Protein AF-A0A7S2XR46-F1 (afdb_monomer_lite)

InterPro domains:
  IPR007694 DNA helicase, DnaB-like, C-terminal [PS51199] (128-229)
  IPR027032 Twinkle-like protein [PTHR12873] (2-227)
  IPR027417 P-loop containing nucleoside triphosphate hydrolase [G3DSA:3.40.50.300] (123-227)
  IPR027417 P-loop containing nucleoside triphosphate hydrolase [SSF52540] (140-208)
  IPR034154 Archaeal primase DnaG/twinkle-like, TOPRIM domain [cd01029] (3-80)

Organism: NCBI:txid420275

pLDDT: mean 90.09, std 6.55, range [60.91, 97.38]

Sequence (229 aa):
ATSIVICEGEYDAMAVYQATGKPAVSLPNGCRSLPVEVLPILEKFEEIYLWMDSDGPGQEGAEMFSKKIGLDRCLIVPTFGGCKDANEALLQNQDLNAMLEAAKVMPHESILQFDEIRSQVLHEIFHPDKYVGVPVPSLPSFTKLIKGFRRGEMTVLTGPTGSGKTTFLGQLSLDFADQGVNTLWGSFEIKNTRLMHKLLQQFSREPLPMGKPELQPKLELLADRFAAL

Structure (mmCIF, N/CA/C/O backbone):
data_AF-A0A7S2XR46-F1
#
_entry.id   AF-A0A7S2XR46-F1
#
loop_
_atom_site.group_PDB
_atom_site.id
_atom_site.type_symbol
_atom_site.label_atom_id
_atom_site.label_alt_id
_atom_site.label_comp_id
_atom_site.label_asym_id
_atom_site.label_entity_id
_atom_site.label_seq_id
_atom_site.pdbx_PDB_ins_code
_atom_site.Cartn_x
_atom_site.Cartn_y
_atom_site.Cartn_z
_atom_site.occupancy
_atom_site.B_iso_or_equiv
_atom_site.auth_seq_id
_atom_site.auth_comp_id
_atom_site.auth_asym_id
_atom_site.auth_atom_id
_atom_site.pdbx_PDB_model_num
ATOM 1 N N . ALA A 1 1 ? -16.602 4.283 40.062 1.00 69.31 1 ALA A N 1
ATOM 2 C CA . ALA A 1 1 ? -16.450 3.296 38.977 1.00 69.31 1 ALA A CA 1
ATOM 3 C C . ALA A 1 1 ? -15.059 3.457 38.385 1.00 69.31 1 ALA A C 1
ATOM 5 O O . ALA A 1 1 ? -14.598 4.590 38.335 1.00 69.31 1 ALA A O 1
ATOM 6 N N . THR A 1 2 ? -14.399 2.363 38.006 1.00 89.50 2 THR A N 1
ATOM 7 C CA . THR A 1 2 ? -13.065 2.367 37.370 1.00 89.50 2 THR A CA 1
ATOM 8 C C . THR A 1 2 ? -13.139 2.540 35.853 1.00 89.50 2 THR A C 1
ATOM 10 O O . THR A 1 2 ? -12.167 2.976 35.242 1.00 89.50 2 THR A O 1
ATOM 13 N N . SER A 1 3 ? -14.309 2.271 35.265 1.00 94.12 3 SER A N 1
ATOM 14 C CA . SER A 1 3 ? -14.578 2.386 33.834 1.00 94.12 3 SER A CA 1
ATOM 15 C C . SER A 1 3 ? -15.733 3.340 33.517 1.00 94.12 3 SER A C 1
ATOM 17 O O . SER A 1 3 ? -16.628 3.534 34.349 1.00 94.12 3 SER A O 1
ATOM 19 N N . ILE A 1 4 ? -15.758 3.864 32.292 1.00 96.25 4 ILE A N 1
ATOM 20 C CA . ILE A 1 4 ? -16.837 4.709 31.755 1.00 96.25 4 ILE A CA 1
ATOM 21 C C . ILE A 1 4 ? -17.144 4.346 30.297 1.00 96.25 4 ILE A C 1
ATOM 23 O O . ILE A 1 4 ? -16.246 3.939 29.562 1.00 96.25 4 ILE A O 1
ATOM 27 N N . VAL A 1 5 ? -18.405 4.495 29.884 1.00 96.94 5 VAL A N 1
ATOM 28 C CA . VAL A 1 5 ? -18.830 4.372 28.482 1.00 96.94 5 VAL A CA 1
ATOM 29 C C . VAL A 1 5 ? -19.032 5.764 27.886 1.00 96.94 5 VAL A C 1
ATOM 31 O O . VAL A 1 5 ? -19.726 6.596 28.465 1.00 96.94 5 VAL A O 1
ATOM 34 N N . ILE A 1 6 ? -18.426 6.027 26.736 1.00 95.44 6 ILE A N 1
ATOM 35 C CA . ILE A 1 6 ? -18.594 7.258 25.967 1.00 95.44 6 ILE A CA 1
ATOM 36 C C . ILE A 1 6 ? -19.389 6.910 24.716 1.00 95.44 6 ILE A C 1
ATOM 38 O O . ILE A 1 6 ? -18.952 6.077 23.923 1.00 95.44 6 ILE A O 1
ATOM 42 N N . CYS A 1 7 ? -20.542 7.549 24.558 1.00 95.38 7 CYS A N 1
ATOM 43 C CA . CYS A 1 7 ? -21.431 7.369 23.418 1.00 95.38 7 CYS A CA 1
ATOM 44 C C . CYS A 1 7 ? -21.436 8.610 22.521 1.00 95.38 7 CYS A C 1
ATOM 46 O O . CYS A 1 7 ? -21.053 9.703 22.953 1.00 95.38 7 CYS A O 1
ATOM 48 N N . GLU A 1 8 ? -21.901 8.458 21.283 1.00 92.44 8 GLU A N 1
ATOM 49 C CA . GLU A 1 8 ? -22.037 9.586 20.362 1.00 92.44 8 GLU A CA 1
ATOM 50 C C . GLU A 1 8 ? -23.162 10.544 20.783 1.00 92.44 8 GLU A C 1
ATOM 52 O O . GLU A 1 8 ? -22.910 11.746 20.899 1.00 92.44 8 GLU A O 1
ATOM 57 N N . GLY A 1 9 ? -24.363 10.022 21.064 1.00 92.69 9 GLY A N 1
ATOM 58 C CA . GLY A 1 9 ? -25.544 10.802 21.440 1.00 92.69 9 GLY A CA 1
ATOM 59 C C . GLY A 1 9 ? -25.998 10.630 22.894 1.00 92.69 9 GLY A C 1
ATOM 60 O O . GLY A 1 9 ? -25.629 9.693 23.606 1.00 92.69 9 GLY A O 1
ATOM 61 N N . GLU A 1 10 ? -26.839 11.556 23.364 1.00 95.25 10 GLU A N 1
ATOM 62 C CA . GLU A 1 10 ? -27.410 11.538 24.718 1.00 95.25 10 GLU A CA 1
ATOM 63 C C . GLU A 1 10 ? -28.330 10.332 24.944 1.00 95.25 10 GLU A C 1
ATOM 65 O O . GLU A 1 10 ? -28.319 9.740 26.025 1.00 95.25 10 GLU A O 1
ATOM 70 N N . TYR A 1 11 ? -29.110 9.948 23.927 1.00 95.62 11 TYR A N 1
ATOM 71 C CA . TYR A 1 11 ? -30.005 8.792 24.009 1.00 95.62 11 TYR A CA 1
ATOM 72 C C . TYR A 1 11 ? -29.237 7.483 24.175 1.00 95.62 11 TYR A C 1
ATOM 74 O O . TYR A 1 11 ? -29.670 6.625 24.942 1.00 95.62 11 TYR A O 1
ATOM 82 N N . ASP A 1 12 ? -28.078 7.355 23.536 1.00 96.12 12 ASP A N 1
ATOM 83 C CA . ASP A 1 12 ? -27.207 6.191 23.680 1.00 96.12 12 ASP A CA 1
ATOM 84 C C . ASP A 1 12 ? -26.660 6.086 25.098 1.00 96.12 12 ASP A C 1
ATOM 86 O O . ASP A 1 12 ? -26.746 5.031 25.724 1.00 96.12 12 ASP A O 1
ATOM 90 N N . ALA A 1 13 ? -26.184 7.201 25.658 1.00 96.94 13 ALA A N 1
ATOM 91 C CA . ALA A 1 13 ? -25.703 7.233 27.035 1.00 96.94 13 ALA A CA 1
ATOM 92 C C . ALA A 1 13 ? -26.811 6.837 28.030 1.00 96.94 13 ALA A C 1
ATOM 94 O O . ALA A 1 13 ? -26.574 6.063 28.962 1.00 96.94 13 ALA A O 1
ATOM 95 N N . MET A 1 14 ? -28.040 7.315 27.810 1.00 97.38 14 MET A N 1
ATOM 96 C CA . MET A 1 14 ? -29.200 6.911 28.608 1.00 97.38 14 MET A CA 1
ATOM 97 C C . MET A 1 14 ? -29.526 5.422 28.439 1.00 97.38 14 MET A C 1
ATOM 99 O O . MET A 1 14 ? -29.770 4.743 29.437 1.00 97.38 14 MET A O 1
ATOM 103 N N . ALA A 1 15 ? -29.499 4.908 27.207 1.00 97.06 15 ALA A N 1
ATOM 104 C CA . ALA A 1 15 ? -29.777 3.510 26.896 1.00 97.06 15 ALA A CA 1
ATOM 105 C C . ALA A 1 15 ? -28.761 2.565 27.554 1.00 97.06 15 ALA A C 1
ATOM 107 O O . ALA A 1 15 ? -29.150 1.597 28.212 1.00 97.06 15 ALA A O 1
ATOM 108 N N . VAL A 1 16 ? -27.468 2.890 27.464 1.00 97.31 16 VAL A N 1
ATOM 109 C CA . VAL A 1 16 ? -26.392 2.138 28.123 1.00 97.31 16 VAL A CA 1
ATOM 110 C C . VAL A 1 16 ? -26.601 2.114 29.630 1.00 97.31 16 VAL A C 1
ATOM 112 O O . VAL A 1 16 ? -26.563 1.038 30.233 1.00 97.31 16 VAL A O 1
ATOM 115 N N . TYR A 1 17 ? -26.851 3.269 30.254 1.00 97.12 17 TYR A N 1
ATOM 116 C CA . TYR A 1 17 ? -27.063 3.328 31.699 1.00 97.12 17 TYR A CA 1
ATOM 117 C C . TYR A 1 17 ? -28.296 2.519 32.122 1.00 97.12 17 TYR A C 1
ATOM 119 O O . TYR A 1 17 ? -28.224 1.745 33.075 1.00 97.12 17 TYR A O 1
ATOM 127 N N . GLN A 1 18 ? -29.404 2.644 31.386 1.00 96.38 18 GLN A N 1
ATOM 128 C CA . GLN A 1 18 ? -30.643 1.918 31.659 1.00 96.38 18 GLN A CA 1
ATOM 129 C C . GLN A 1 18 ? -30.458 0.397 31.575 1.00 96.38 18 GLN A C 1
ATOM 131 O O . GLN A 1 18 ? -30.985 -0.325 32.419 1.00 96.38 18 GLN A O 1
ATOM 136 N N . ALA A 1 19 ? -29.736 -0.092 30.566 1.00 95.56 19 ALA A N 1
ATOM 137 C CA . ALA A 1 19 ? -29.592 -1.524 30.316 1.00 95.56 19 ALA A CA 1
ATOM 138 C C . ALA A 1 19 ? -28.497 -2.192 31.162 1.00 95.56 19 ALA A C 1
ATOM 140 O O . ALA A 1 19 ? -28.612 -3.365 31.515 1.00 95.56 19 ALA A O 1
ATOM 141 N N . THR A 1 20 ? -27.422 -1.466 31.476 1.00 95.06 20 THR A N 1
ATOM 142 C CA . THR A 1 20 ? -26.188 -2.056 32.033 1.00 95.06 20 THR A CA 1
ATOM 143 C C . THR A 1 20 ? -25.843 -1.534 33.426 1.00 95.06 20 THR A C 1
ATOM 145 O O . THR A 1 20 ? -25.038 -2.133 34.136 1.00 95.06 20 THR A O 1
ATOM 148 N N . GLY A 1 21 ? -26.405 -0.390 33.828 1.00 94.62 21 GLY A N 1
ATOM 149 C CA . GLY A 1 21 ? -26.040 0.311 35.060 1.00 94.62 21 GLY A CA 1
ATOM 150 C C . GLY A 1 21 ? -24.622 0.898 35.065 1.00 94.62 21 GLY A C 1
ATOM 151 O O . GLY A 1 21 ? -24.212 1.483 36.073 1.00 94.62 21 GLY A O 1
ATOM 152 N N . LYS A 1 22 ? -23.849 0.766 33.975 1.00 94.62 22 LYS A N 1
ATOM 153 C CA . LYS A 1 22 ? -22.509 1.356 33.876 1.00 94.62 22 LYS A CA 1
ATOM 154 C C . LYS A 1 22 ? -22.601 2.870 33.668 1.00 94.62 22 LYS A C 1
ATOM 156 O O . LYS A 1 22 ? -23.465 3.322 32.919 1.00 94.62 22 LYS A O 1
ATOM 161 N N . PRO A 1 23 ? -21.700 3.667 34.276 1.00 95.81 23 PRO A N 1
ATOM 162 C CA . PRO A 1 23 ? -21.631 5.096 33.999 1.00 95.81 23 PRO A CA 1
ATOM 163 C C . PRO A 1 23 ? -21.397 5.342 32.510 1.00 95.81 23 PRO A C 1
ATOM 165 O O . PRO A 1 23 ? -20.421 4.841 31.948 1.00 95.81 23 PRO A O 1
ATOM 168 N N . ALA A 1 24 ? -22.285 6.122 31.903 1.00 96.38 24 ALA A N 1
ATOM 169 C CA . ALA A 1 24 ? -22.243 6.458 30.493 1.00 96.38 24 ALA A CA 1
ATOM 170 C C . ALA A 1 24 ? -22.403 7.969 30.306 1.00 96.38 24 ALA A C 1
ATOM 172 O O . ALA A 1 24 ? -23.152 8.618 31.040 1.00 96.38 24 ALA A O 1
ATOM 173 N N . VAL A 1 25 ? -21.679 8.525 29.341 1.00 95.06 25 VAL A N 1
ATOM 174 C CA . VAL A 1 25 ? -21.734 9.940 28.957 1.00 95.06 25 VAL A CA 1
ATOM 175 C C . VAL A 1 25 ? -21.783 10.052 27.441 1.00 95.06 25 VAL A C 1
ATOM 177 O O . VAL A 1 25 ? -21.259 9.187 26.744 1.00 95.06 25 VAL A O 1
ATOM 180 N N . SER A 1 26 ? -22.393 11.116 26.931 1.00 93.81 26 SER A N 1
ATOM 181 C CA . SER A 1 26 ? -22.364 11.444 25.507 1.00 93.81 26 SER A CA 1
ATOM 182 C C . SER A 1 26 ? -21.276 12.466 25.196 1.00 93.81 26 SER A C 1
ATOM 184 O O . SER A 1 26 ? -20.838 13.234 26.063 1.00 93.81 26 SER A O 1
ATOM 186 N N . LEU A 1 27 ? -20.834 12.488 23.943 1.00 89.56 27 LEU A N 1
ATOM 187 C CA . LEU A 1 27 ? -19.933 13.519 23.455 1.00 89.56 27 LEU A CA 1
ATOM 188 C C . LEU A 1 27 ? -20.697 14.820 23.181 1.00 89.56 27 LEU A C 1
ATOM 190 O O . LEU A 1 27 ? -21.737 14.796 22.531 1.00 89.56 27 LEU A O 1
ATOM 194 N N . PRO A 1 28 ? -20.159 15.984 23.582 1.00 81.56 28 PRO A N 1
ATOM 195 C CA . PRO A 1 28 ? -20.866 17.258 23.432 1.00 81.56 28 PRO A CA 1
ATOM 196 C C . PRO A 1 28 ? -21.060 17.685 21.969 1.00 81.56 28 PRO A C 1
ATOM 198 O O . PRO A 1 28 ? -21.944 18.480 21.678 1.00 81.56 28 PRO A O 1
ATOM 201 N N . ASN A 1 29 ? -20.228 17.173 21.056 1.00 82.06 29 ASN A N 1
ATOM 202 C CA . ASN A 1 29 ? -20.228 17.520 19.633 1.00 82.06 29 ASN A CA 1
ATOM 203 C C . ASN A 1 29 ? -20.282 16.263 18.734 1.00 82.06 29 ASN A C 1
ATOM 205 O O . ASN A 1 29 ? -19.771 16.291 17.608 1.00 82.06 29 ASN A O 1
ATOM 209 N N . GLY A 1 30 ? -20.829 15.151 19.242 1.00 81.69 30 GLY A N 1
ATOM 210 C CA . GLY A 1 30 ? -20.872 13.861 18.540 1.00 81.69 30 GLY A CA 1
ATOM 211 C C . GLY A 1 30 ? -19.488 13.329 18.131 1.00 81.69 30 GLY A C 1
ATOM 212 O O . GLY A 1 30 ? -18.474 13.631 18.766 1.00 81.69 30 GLY A O 1
ATOM 213 N N . CYS A 1 31 ? -19.423 12.571 17.030 1.00 79.00 31 CYS A N 1
ATOM 214 C CA . CYS A 1 31 ? -18.207 11.892 16.550 1.00 79.00 31 CYS A CA 1
ATOM 215 C C . CYS A 1 31 ? -17.081 12.792 16.010 1.00 79.00 31 CYS A C 1
ATOM 217 O O . CYS A 1 31 ? -15.973 12.316 15.766 1.00 79.00 31 CYS A O 1
ATOM 219 N N . ARG A 1 32 ? -17.306 14.101 15.827 1.00 79.31 32 ARG A N 1
ATOM 220 C CA . ARG A 1 32 ? -16.349 14.974 15.113 1.00 79.31 32 ARG A CA 1
ATOM 221 C C . ARG A 1 32 ? -15.294 15.628 15.990 1.00 79.31 32 ARG A C 1
ATOM 223 O O . ARG A 1 32 ? -14.242 16.023 15.486 1.00 79.31 32 ARG A O 1
ATOM 230 N N . SER A 1 33 ? -15.556 15.807 17.281 1.00 83.56 33 SER A N 1
ATOM 231 C CA . SER A 1 33 ? -14.589 16.462 18.161 1.00 83.56 33 SER A CA 1
ATOM 232 C C . SER A 1 33 ? -14.749 16.040 19.611 1.00 83.56 33 SER A C 1
ATOM 234 O O . SER A 1 33 ? -15.815 16.218 20.195 1.00 83.56 33 SER A O 1
ATOM 236 N N . LEU A 1 34 ? -13.641 15.606 20.204 1.00 85.94 34 LEU A N 1
ATOM 237 C CA . LEU A 1 34 ? -13.472 15.469 21.644 1.00 85.94 34 LEU A CA 1
ATOM 238 C C . LEU A 1 34 ? -12.797 16.746 22.177 1.00 85.94 34 LEU A C 1
ATOM 240 O O . LEU A 1 34 ? -11.636 16.981 21.810 1.00 85.94 34 LEU A O 1
ATOM 244 N N . PRO A 1 35 ? -13.493 17.582 22.974 1.00 85.25 35 PRO A N 1
ATOM 245 C CA . PRO A 1 35 ? -12.91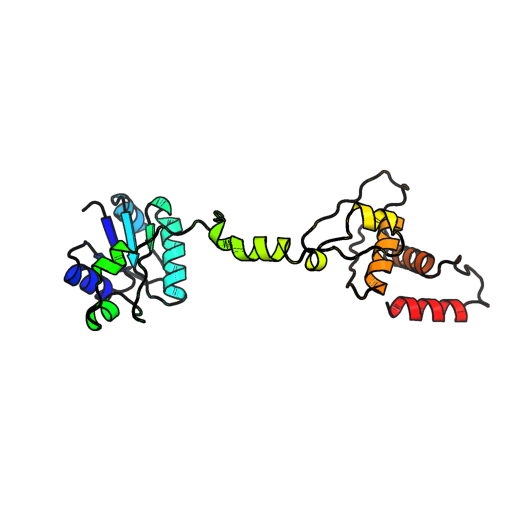1 18.788 23.562 1.00 85.25 35 PRO A CA 1
ATOM 246 C C . PRO A 1 35 ? -11.706 18.459 24.447 1.00 85.25 35 PRO A C 1
ATOM 248 O O . PRO A 1 35 ? -11.691 17.455 25.157 1.00 85.25 35 PRO A O 1
ATOM 251 N N . VAL A 1 36 ? -10.675 19.297 24.423 1.00 85.56 36 VAL A N 1
ATOM 252 C CA . VAL A 1 36 ? -9.445 19.038 25.194 1.00 85.56 36 VAL A CA 1
ATOM 253 C C . VAL A 1 36 ? -9.716 19.154 26.697 1.00 85.56 36 VAL A C 1
ATOM 255 O O . VAL A 1 36 ? -9.113 18.455 27.505 1.00 85.56 36 VAL A O 1
ATOM 258 N N . GLU A 1 37 ? -10.687 19.982 27.066 1.00 87.56 37 GLU A N 1
ATOM 259 C CA . GLU A 1 37 ? -11.106 20.265 28.433 1.00 87.56 37 GLU A CA 1
ATOM 260 C C . GLU A 1 37 ? -11.697 19.038 29.139 1.00 87.56 37 GLU A C 1
ATOM 262 O O . GLU A 1 37 ? -11.679 18.980 30.369 1.00 87.56 37 GLU A O 1
ATOM 267 N N . VAL A 1 38 ? -12.202 18.049 28.388 1.00 88.06 38 VAL A N 1
ATOM 268 C CA . VAL A 1 38 ? -12.747 16.817 28.978 1.00 88.06 38 VAL A CA 1
ATOM 269 C C . VAL A 1 38 ? -11.677 15.752 29.225 1.00 88.06 38 VAL A C 1
ATOM 271 O O . VAL A 1 38 ? -11.903 14.855 30.035 1.00 88.06 38 VAL A O 1
ATOM 274 N N . LEU A 1 39 ? -10.494 15.854 28.605 1.00 88.50 39 LEU A N 1
ATOM 275 C CA . LEU A 1 39 ? -9.429 14.851 28.749 1.00 88.50 39 LEU A CA 1
ATOM 276 C C . LEU A 1 39 ? -8.991 14.636 30.212 1.00 88.50 39 LEU A C 1
ATOM 278 O O . LEU A 1 39 ? -8.969 13.479 30.632 1.00 88.50 39 LEU A O 1
ATOM 282 N N . PRO A 1 40 ? -8.769 15.679 31.044 1.00 90.56 40 PRO A N 1
ATOM 283 C CA . PRO A 1 40 ? -8.407 15.487 32.455 1.00 90.56 40 PRO A CA 1
ATOM 284 C C . PRO A 1 40 ? -9.494 14.789 33.286 1.00 90.56 40 PRO A C 1
ATOM 286 O O . PRO A 1 40 ? -9.230 14.237 34.355 1.00 90.56 40 PRO A O 1
ATOM 289 N N . ILE A 1 41 ? -10.750 14.837 32.830 1.00 90.00 41 ILE A N 1
ATOM 290 C CA . ILE A 1 41 ? -11.861 14.127 33.473 1.00 90.00 41 ILE A CA 1
ATOM 291 C C . ILE A 1 41 ? -11.781 12.639 33.123 1.00 90.00 41 ILE A C 1
ATOM 293 O O . ILE A 1 41 ? -11.949 11.798 34.007 1.00 90.00 41 ILE A O 1
ATOM 297 N N . LEU A 1 42 ? -11.483 12.328 31.858 1.00 90.94 42 LEU A N 1
ATOM 298 C CA . LEU A 1 42 ? -11.344 10.963 31.352 1.00 90.94 42 LEU A CA 1
ATOM 299 C C . LEU A 1 42 ? -10.100 10.249 31.899 1.00 90.94 42 LEU A C 1
ATOM 301 O O . LEU A 1 42 ? -10.137 9.043 32.112 1.00 90.94 42 LEU A O 1
ATOM 305 N N . GLU A 1 43 ? -9.029 10.981 32.213 1.00 88.81 43 GLU A N 1
ATOM 306 C CA . GLU A 1 43 ? -7.785 10.421 32.767 1.00 88.81 43 GLU A CA 1
ATOM 307 C C . GLU A 1 43 ? -7.965 9.634 34.072 1.00 88.81 43 GLU A C 1
ATOM 309 O O . GLU A 1 43 ? -7.131 8.786 34.385 1.00 88.81 43 GLU A O 1
ATOM 314 N N . LYS A 1 44 ? -9.046 9.890 34.818 1.00 90.69 44 LYS A N 1
ATOM 315 C CA . LYS A 1 44 ? -9.361 9.211 36.084 1.00 90.69 44 LYS A CA 1
ATOM 316 C C . LYS A 1 44 ? -9.844 7.771 35.901 1.00 90.69 44 LYS A C 1
ATOM 318 O O . LYS A 1 44 ? -9.924 7.048 36.892 1.00 90.69 44 LYS A O 1
ATOM 323 N N . PHE A 1 45 ? -10.218 7.385 34.683 1.00 93.81 45 PHE A N 1
ATOM 324 C CA . PHE A 1 45 ? -10.712 6.049 34.371 1.00 93.81 45 PHE A CA 1
ATOM 325 C C . PHE A 1 45 ? -9.584 5.173 33.818 1.00 93.81 45 PHE A C 1
ATOM 327 O O . PHE A 1 45 ? -8.745 5.618 33.030 1.00 93.81 45 PHE A O 1
ATOM 334 N N . GLU A 1 46 ? -9.569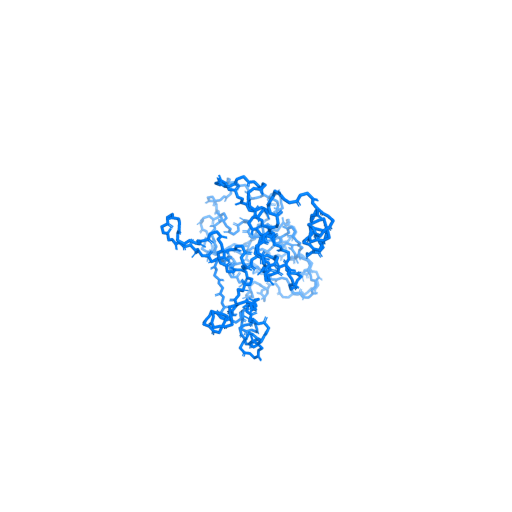 3.918 34.256 1.00 92.69 46 GLU A N 1
ATOM 335 C CA . GLU A 1 46 ? -8.606 2.909 33.804 1.00 92.69 46 GLU A CA 1
ATOM 336 C C . GLU A 1 46 ? -9.029 2.326 32.453 1.00 92.69 46 GLU A C 1
ATOM 338 O O . GLU A 1 46 ? -8.185 2.111 31.589 1.00 92.69 46 GLU A O 1
ATOM 343 N N . GLU A 1 47 ? -10.339 2.153 32.252 1.00 93.75 47 GLU A N 1
ATOM 344 C CA . GLU A 1 47 ? -10.937 1.630 31.023 1.00 93.75 47 GLU A CA 1
ATOM 345 C C . GLU A 1 47 ? -12.019 2.572 30.491 1.00 93.75 47 GLU A C 1
ATOM 347 O O . GLU A 1 47 ? -12.902 3.029 31.226 1.00 93.75 47 GLU A O 1
ATOM 352 N N . ILE A 1 48 ? -11.981 2.837 29.191 1.00 95.44 48 ILE A N 1
ATOM 353 C CA . ILE A 1 48 ? -12.924 3.710 28.500 1.00 95.44 48 ILE A CA 1
ATOM 354 C C . ILE A 1 48 ? -13.510 2.938 27.323 1.00 95.44 48 ILE A C 1
ATOM 356 O O . ILE A 1 48 ? -12.809 2.593 26.376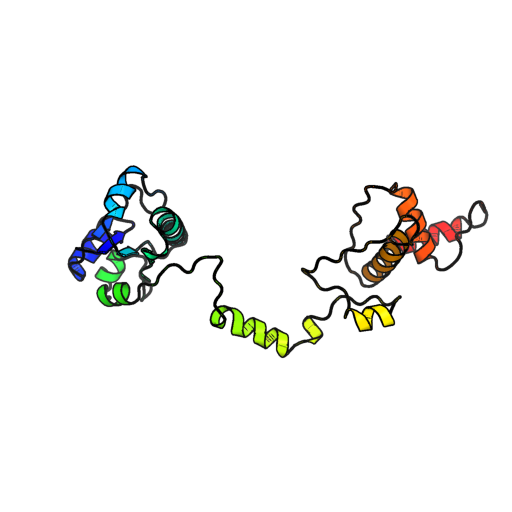 1.00 95.44 48 ILE A O 1
ATOM 360 N N . TYR A 1 49 ? -14.811 2.681 27.387 1.00 96.00 49 TYR A N 1
ATOM 361 C CA . TYR A 1 49 ? -15.556 2.032 26.316 1.00 96.00 49 TYR A CA 1
ATOM 362 C C . TYR A 1 49 ? -16.041 3.115 25.354 1.00 96.00 49 TYR A C 1
ATOM 364 O O . TYR A 1 49 ? -16.787 4.005 25.756 1.00 96.00 49 TYR A O 1
ATOM 372 N N . LEU A 1 50 ? -15.613 3.060 24.099 1.00 95.12 50 LEU A N 1
ATOM 373 C CA . LEU A 1 50 ? -16.076 3.943 23.035 1.00 95.12 50 LEU A CA 1
ATOM 374 C C . LEU A 1 50 ? -17.185 3.218 22.268 1.00 95.12 50 LEU A C 1
ATOM 376 O O . LEU A 1 50 ? -16.922 2.243 21.562 1.00 95.12 50 LEU A O 1
ATOM 380 N N . TRP A 1 51 ? -18.419 3.685 22.437 1.00 95.06 51 TRP A N 1
ATOM 381 C CA . TRP A 1 51 ? -19.610 3.152 21.781 1.00 95.06 51 TRP A CA 1
ATOM 382 C C . TRP A 1 51 ? -20.175 4.202 20.823 1.00 95.06 51 TRP A C 1
ATOM 384 O O . TRP A 1 51 ? -21.132 4.911 21.126 1.00 95.06 51 TRP A O 1
ATOM 394 N N . MET A 1 52 ? -19.509 4.335 19.681 1.00 93.56 52 MET A N 1
ATOM 395 C CA . MET A 1 52 ? -19.882 5.268 18.617 1.00 93.56 52 MET A CA 1
ATOM 396 C C . MET A 1 52 ? -20.863 4.616 17.641 1.00 93.56 52 MET A C 1
ATOM 398 O O . MET A 1 52 ? -21.023 3.391 17.653 1.00 93.56 52 MET A O 1
ATOM 402 N N . ASP A 1 53 ? -21.467 5.421 16.770 1.00 92.00 53 ASP A N 1
ATOM 403 C CA . ASP A 1 53 ? -22.310 4.910 15.696 1.00 92.00 53 ASP A CA 1
ATOM 404 C C . ASP A 1 53 ? -21.523 3.948 14.795 1.00 92.00 53 ASP A C 1
ATOM 406 O O . ASP A 1 53 ? -20.336 4.129 14.507 1.00 92.00 53 ASP A O 1
ATOM 410 N N . SER A 1 54 ? -22.202 2.924 14.288 1.00 87.38 54 SER A N 1
ATOM 411 C CA . SER A 1 54 ? -21.614 1.913 13.409 1.00 87.38 54 SER A CA 1
ATOM 412 C C . SER A 1 54 ? -21.405 2.394 11.964 1.00 87.38 54 SER A C 1
ATOM 414 O O . SER A 1 54 ? -21.323 1.570 11.049 1.00 87.38 54 SER A O 1
ATOM 416 N N . ASP A 1 55 ? -21.382 3.707 11.732 1.00 86.38 55 ASP A N 1
ATOM 417 C CA . ASP A 1 55 ? -21.137 4.328 10.434 1.00 86.38 55 ASP A CA 1
ATOM 418 C C . ASP A 1 55 ? -19.682 4.815 10.300 1.00 86.38 55 ASP A C 1
ATOM 420 O O . ASP A 1 55 ? -18.890 4.764 11.241 1.00 86.38 55 ASP A O 1
ATOM 424 N N . GLY A 1 56 ? -19.289 5.221 9.087 1.00 84.44 56 GLY A N 1
ATOM 425 C CA . GLY A 1 56 ? -17.918 5.674 8.814 1.00 84.44 56 GLY A CA 1
ATOM 426 C C . GLY A 1 56 ? -17.457 6.800 9.754 1.00 84.44 56 GLY A C 1
ATOM 427 O O . GLY A 1 56 ? -16.425 6.639 10.404 1.00 84.44 56 GLY A O 1
ATOM 428 N N . PRO A 1 57 ? -18.220 7.905 9.887 1.00 86.69 57 PRO A N 1
ATOM 429 C CA . PRO A 1 57 ? -17.890 8.986 10.816 1.00 86.69 57 PRO A CA 1
ATOM 430 C C . PRO A 1 57 ? -17.766 8.547 12.282 1.00 86.69 57 PRO A C 1
ATOM 432 O O . PRO A 1 57 ? -16.840 8.993 12.962 1.00 86.69 57 PRO A O 1
ATOM 435 N N . GLY A 1 58 ? -18.652 7.670 12.765 1.00 85.88 58 GLY A N 1
ATOM 436 C CA . GLY A 1 58 ? -18.591 7.133 14.125 1.00 85.88 58 GLY A CA 1
ATOM 437 C C . GLY A 1 58 ? -17.313 6.327 14.378 1.00 85.88 58 GLY A C 1
ATOM 438 O O . GLY A 1 58 ? -16.624 6.549 15.379 1.00 85.88 58 GLY A O 1
ATOM 439 N N . GLN A 1 59 ? -16.930 5.462 13.433 1.00 86.69 59 GLN A N 1
ATOM 440 C CA . GLN A 1 59 ? -15.699 4.665 13.514 1.00 86.69 59 GLN A CA 1
ATOM 441 C C . GLN A 1 59 ? -14.429 5.527 13.451 1.00 86.69 59 GLN A C 1
ATOM 443 O O . GLN A 1 59 ? -13.528 5.354 14.274 1.00 86.69 59 GLN A O 1
ATOM 448 N N . GLU A 1 60 ? -14.372 6.498 12.536 1.00 85.88 60 GLU A N 1
ATOM 449 C CA . GLU A 1 60 ? -13.266 7.463 12.449 1.00 85.88 60 GLU A CA 1
ATOM 450 C C . GLU A 1 60 ? -13.139 8.291 13.740 1.00 85.88 60 GLU A C 1
ATOM 452 O O . GLU A 1 60 ? -12.034 8.542 14.234 1.00 85.88 60 GLU A O 1
ATOM 457 N N . GLY A 1 61 ? -14.276 8.687 14.323 1.00 87.75 61 GLY A N 1
ATOM 458 C CA . GLY A 1 61 ? -14.338 9.365 15.614 1.00 87.75 61 GLY A CA 1
ATOM 459 C C . GLY A 1 61 ? -13.758 8.509 16.739 1.00 87.75 61 GLY A C 1
ATOM 460 O O . GLY A 1 61 ? -12.870 8.965 17.463 1.00 87.75 61 GLY A O 1
ATOM 461 N N . ALA A 1 62 ? -14.191 7.250 16.851 1.00 89.69 62 ALA A N 1
ATOM 462 C CA . ALA A 1 62 ? -13.693 6.300 17.846 1.00 89.69 62 ALA A CA 1
ATOM 463 C C . ALA A 1 62 ? -12.165 6.125 17.765 1.00 89.69 62 ALA A C 1
ATOM 465 O O . ALA A 1 62 ? -11.456 6.159 18.778 1.00 89.69 62 ALA A O 1
ATOM 466 N N . GLU A 1 63 ? -11.635 6.011 16.549 1.00 87.62 63 GLU A N 1
ATOM 467 C CA . GLU A 1 63 ? -10.202 5.904 16.307 1.00 87.62 63 GLU A CA 1
ATOM 468 C C . GLU A 1 63 ? -9.453 7.182 16.722 1.00 87.62 63 GLU A C 1
ATOM 470 O O . GLU A 1 63 ? -8.467 7.128 17.461 1.00 87.62 63 GLU A O 1
ATOM 475 N N . MET A 1 64 ? -9.939 8.356 16.318 1.00 88.38 64 MET A N 1
ATOM 476 C CA . MET A 1 64 ? -9.334 9.637 16.691 1.00 88.38 64 MET A CA 1
ATOM 477 C C . MET A 1 64 ? -9.326 9.849 18.212 1.00 88.38 64 MET A C 1
ATOM 479 O O . MET A 1 64 ? -8.347 10.354 18.772 1.00 88.38 64 MET A O 1
ATOM 483 N N . PHE A 1 65 ? -10.411 9.480 18.891 1.00 90.19 65 PHE A N 1
ATOM 484 C CA . PHE A 1 65 ? -10.541 9.651 20.335 1.00 90.19 65 PHE A CA 1
ATOM 485 C C . PHE A 1 65 ? -9.654 8.678 21.095 1.00 90.19 65 PHE A C 1
ATOM 487 O O . PHE A 1 65 ? -8.983 9.101 22.037 1.00 90.19 65 PHE A O 1
ATOM 494 N N . SER A 1 66 ? -9.550 7.427 20.644 1.00 90.06 66 SER A N 1
ATOM 495 C CA . SER A 1 66 ? -8.643 6.459 21.265 1.00 90.06 66 SER A CA 1
ATOM 496 C C . SER A 1 66 ? -7.180 6.916 21.205 1.00 90.06 66 SER A C 1
ATOM 498 O O . SER A 1 66 ? -6.470 6.815 22.205 1.00 90.06 66 SER A O 1
ATOM 500 N N . LYS A 1 67 ? -6.747 7.556 20.106 1.00 87.81 67 LYS A N 1
ATOM 501 C CA . LYS A 1 67 ? -5.410 8.177 19.997 1.00 87.81 67 LYS A CA 1
ATOM 502 C C . LYS A 1 67 ? -5.193 9.327 20.993 1.00 87.81 67 LYS A C 1
ATOM 504 O O . LYS A 1 67 ? -4.080 9.495 21.483 1.00 87.81 67 LYS A O 1
ATOM 509 N N . LYS A 1 68 ? -6.228 10.118 21.308 1.00 88.12 68 LYS A N 1
ATOM 510 C CA . LYS A 1 68 ? -6.142 11.245 22.265 1.00 88.12 68 LYS A CA 1
ATOM 511 C C . LYS A 1 68 ? -6.194 10.805 23.728 1.00 88.12 68 LYS A C 1
ATOM 513 O O . LYS A 1 68 ? -5.541 11.413 24.567 1.00 88.12 68 LYS A O 1
ATOM 518 N N . ILE A 1 69 ? -6.999 9.789 24.029 1.00 90.00 69 ILE A N 1
ATOM 519 C CA . ILE A 1 69 ? -7.244 9.289 25.389 1.00 90.00 69 ILE A CA 1
ATOM 520 C C . ILE A 1 69 ? -6.156 8.284 25.815 1.00 90.00 69 ILE A C 1
ATOM 522 O O . ILE A 1 69 ? -5.771 8.228 26.988 1.00 90.00 69 ILE A O 1
ATOM 526 N N . GLY A 1 70 ? -5.649 7.502 24.862 1.00 87.94 70 GLY A N 1
ATOM 527 C CA . GLY A 1 70 ? -4.679 6.428 25.056 1.00 87.94 70 GLY A CA 1
ATOM 528 C C . GLY A 1 70 ? -5.242 5.093 24.572 1.00 87.94 70 GLY A C 1
ATOM 529 O O . GLY A 1 70 ? -6.254 4.621 25.091 1.00 87.94 70 GLY A O 1
ATOM 530 N N . LEU A 1 71 ? -4.558 4.481 23.601 1.00 85.38 71 LEU A N 1
ATOM 531 C CA . LEU A 1 71 ? -4.996 3.253 22.927 1.00 85.38 71 LEU A CA 1
ATOM 532 C C . LEU A 1 71 ? -5.205 2.094 23.908 1.00 85.38 71 LEU A C 1
ATOM 534 O O . LEU A 1 71 ? -6.230 1.428 23.846 1.00 85.38 71 LEU A O 1
ATOM 538 N N . ASP A 1 72 ? -4.292 1.925 24.866 1.00 87.00 72 ASP A N 1
ATOM 539 C CA . ASP A 1 72 ? -4.295 0.795 25.807 1.00 87.00 72 ASP A CA 1
ATOM 540 C C . ASP A 1 72 ? -5.505 0.784 26.754 1.00 87.00 72 ASP A C 1
ATOM 542 O O . ASP A 1 72 ? -5.845 -0.254 27.317 1.00 87.00 72 ASP A O 1
ATOM 546 N N . ARG A 1 73 ? -6.150 1.942 26.942 1.00 90.19 73 ARG A N 1
ATOM 547 C CA . ARG A 1 73 ? -7.308 2.115 27.831 1.00 90.19 73 ARG A CA 1
ATOM 548 C C . ARG A 1 73 ? -8.633 2.177 27.080 1.00 90.19 73 ARG A C 1
ATOM 550 O O . ARG A 1 73 ? -9.682 2.171 27.718 1.00 90.19 73 ARG A O 1
ATOM 557 N N . CYS A 1 74 ? -8.601 2.288 25.752 1.00 93.19 74 CYS A N 1
ATOM 558 C CA . CYS A 1 74 ? -9.799 2.457 24.939 1.00 93.19 74 CYS A CA 1
ATOM 559 C C . CYS A 1 74 ? -10.245 1.124 24.343 1.00 93.19 74 CYS A C 1
ATOM 561 O O . CYS A 1 74 ? -9.519 0.510 23.561 1.00 93.19 74 CYS A O 1
ATOM 563 N N . LEU A 1 75 ? -11.471 0.719 24.666 1.00 94.06 75 LEU A N 1
ATOM 564 C CA . LEU A 1 75 ? -12.126 -0.448 24.090 1.00 94.06 75 LEU A CA 1
ATOM 565 C C . LEU A 1 75 ? -13.241 0.013 23.153 1.00 94.06 75 LEU A C 1
ATOM 567 O O . LEU A 1 75 ? -14.113 0.772 23.567 1.00 94.06 75 LEU A O 1
ATOM 571 N N . ILE A 1 76 ? -13.241 -0.447 21.905 1.00 93.00 76 ILE A N 1
ATOM 572 C CA . ILE A 1 76 ? -14.344 -0.187 20.977 1.00 93.00 76 ILE A CA 1
ATOM 573 C C . ILE A 1 76 ? -15.423 -1.222 21.195 1.00 93.00 76 ILE A C 1
ATOM 575 O O . ILE A 1 76 ? -15.157 -2.425 21.124 1.00 93.00 76 ILE A O 1
ATOM 579 N N . VAL A 1 77 ? -16.637 -0.741 21.433 1.00 94.19 77 VAL A N 1
ATOM 580 C CA . VAL A 1 77 ? -17.815 -1.587 21.581 1.00 94.19 77 VAL A CA 1
ATOM 581 C C . VAL A 1 77 ? -18.372 -1.907 20.192 1.00 94.19 77 VAL A C 1
ATOM 583 O O . VAL A 1 77 ? -18.756 -0.985 19.472 1.00 94.19 77 VAL A O 1
ATOM 586 N N . PRO A 1 78 ? -18.419 -3.183 19.777 1.00 90.56 78 PRO A N 1
ATOM 587 C CA . PRO A 1 78 ? -19.079 -3.558 18.536 1.00 90.56 78 PRO A CA 1
ATOM 588 C C . PRO A 1 78 ? -20.603 -3.520 18.703 1.00 90.56 78 PRO A C 1
ATOM 590 O O . PRO A 1 78 ? -21.136 -4.008 19.699 1.00 90.56 78 PRO A O 1
ATOM 593 N N . THR A 1 79 ? -21.320 -3.029 17.694 1.00 86.31 79 THR A N 1
ATOM 594 C CA . THR A 1 79 ? -22.768 -3.237 17.571 1.00 86.31 79 THR A CA 1
ATOM 595 C C . THR A 1 79 ? -23.057 -4.483 16.732 1.00 86.31 79 THR A C 1
ATOM 597 O O . THR A 1 79 ? -22.501 -4.690 15.651 1.00 86.31 79 THR A O 1
ATOM 600 N N . PHE A 1 80 ? -23.935 -5.349 17.238 1.00 84.38 80 PHE A N 1
ATOM 601 C CA . PHE A 1 80 ? -24.412 -6.546 16.535 1.00 84.38 80 PHE A CA 1
ATOM 602 C C . PHE A 1 80 ? -25.875 -6.385 16.113 1.00 84.38 80 PHE A C 1
ATOM 604 O O . PHE A 1 80 ? -26.544 -5.429 16.491 1.00 84.38 80 PHE A O 1
ATOM 611 N N . GLY A 1 81 ? -26.388 -7.329 15.319 1.00 77.50 81 GLY A N 1
ATOM 612 C CA . GLY A 1 81 ? -27.814 -7.369 14.969 1.00 77.50 81 GLY A CA 1
ATOM 613 C C . GLY A 1 81 ? -28.267 -6.307 13.961 1.00 77.50 81 GLY A C 1
ATOM 614 O O . GLY A 1 81 ? -29.462 -6.167 13.738 1.00 77.50 81 GLY A O 1
ATOM 615 N N . GLY A 1 82 ? -27.331 -5.591 13.328 1.00 83.69 82 GLY A N 1
ATOM 616 C CA . GLY A 1 82 ? -27.642 -4.519 12.376 1.00 83.69 82 GLY A CA 1
ATOM 617 C C . GLY A 1 82 ? -28.055 -3.200 13.033 1.00 83.69 82 GLY A C 1
ATOM 618 O O . GLY A 1 82 ? -28.561 -2.327 12.337 1.00 83.69 82 GLY A O 1
ATOM 619 N N . CYS A 1 83 ? -27.855 -3.063 14.346 1.00 89.69 83 CYS A N 1
ATOM 620 C CA . CYS A 1 83 ? -28.101 -1.825 15.077 1.00 89.69 83 CYS A CA 1
ATOM 621 C C . CYS A 1 83 ? -27.003 -0.796 14.793 1.00 89.69 83 CYS A C 1
ATOM 623 O O . CYS A 1 83 ? -25.818 -1.145 14.756 1.00 89.69 83 CYS A O 1
ATOM 625 N N . LYS A 1 84 ? -27.399 0.467 14.647 1.00 90.19 84 LYS A N 1
ATOM 626 C CA . LYS A 1 84 ? -26.484 1.581 14.428 1.00 90.19 84 LYS A CA 1
ATOM 627 C C . LYS A 1 84 ? -25.763 1.998 15.706 1.00 90.19 84 LYS A C 1
ATOM 629 O O . LYS A 1 84 ? -24.554 2.200 15.684 1.00 90.19 84 LYS A O 1
ATOM 634 N N . ASP A 1 85 ? -26.505 2.112 16.799 1.00 92.38 85 ASP A N 1
ATOM 635 C CA . ASP A 1 85 ? -26.060 2.719 18.051 1.00 92.38 85 ASP A CA 1
ATOM 636 C C . ASP A 1 85 ? -26.616 1.956 19.273 1.00 92.38 85 ASP A C 1
ATOM 638 O O . ASP A 1 85 ? -27.263 0.905 19.145 1.00 92.38 85 ASP A O 1
ATOM 642 N N . ALA A 1 86 ? -26.307 2.431 20.483 1.00 94.75 86 ALA A N 1
ATOM 643 C CA . ALA A 1 86 ? -26.716 1.754 21.714 1.00 94.75 86 ALA A CA 1
ATOM 644 C C . ALA A 1 86 ? -28.227 1.877 21.966 1.00 94.75 86 ALA A C 1
ATOM 646 O O . ALA A 1 86 ? -28.850 0.946 22.486 1.00 94.75 86 ALA A O 1
ATOM 647 N N . ASN A 1 87 ? -28.830 3.008 21.597 1.00 96.06 87 ASN A N 1
ATOM 648 C CA . ASN A 1 87 ? -30.265 3.219 21.731 1.00 96.06 87 ASN A CA 1
ATOM 649 C C . ASN A 1 87 ? -31.064 2.277 20.819 1.00 96.06 87 ASN A C 1
ATOM 651 O O . ASN A 1 87 ? -32.005 1.623 21.269 1.00 96.06 87 ASN A O 1
ATOM 655 N N . GLU A 1 88 ? -30.666 2.136 19.558 1.00 95.81 88 GLU A N 1
ATOM 656 C CA . GLU A 1 88 ? -31.280 1.201 18.623 1.00 95.81 88 GLU A CA 1
ATOM 657 C C . GLU A 1 88 ? -31.107 -0.246 19.093 1.00 95.81 88 GLU A C 1
ATOM 659 O O . GLU A 1 88 ? -32.074 -1.011 19.075 1.00 95.81 88 GLU A O 1
ATOM 664 N N . ALA A 1 89 ? -29.922 -0.611 19.596 1.00 95.06 89 ALA A N 1
ATOM 665 C CA . ALA A 1 89 ? -29.696 -1.927 20.190 1.00 95.06 89 ALA A CA 1
ATOM 666 C C . ALA A 1 89 ? -30.670 -2.206 21.348 1.00 95.06 89 ALA A C 1
ATOM 668 O O . ALA A 1 89 ? -31.253 -3.291 21.420 1.00 95.06 89 ALA A O 1
ATOM 669 N N . LEU A 1 90 ? -30.919 -1.215 22.211 1.00 94.81 90 LEU A N 1
ATOM 670 C CA . LEU A 1 90 ? -31.873 -1.343 23.311 1.00 94.81 90 LEU A CA 1
ATOM 671 C C . LEU A 1 90 ? -33.316 -1.485 22.805 1.00 94.81 90 LEU A C 1
ATOM 673 O O . LEU A 1 90 ? -34.049 -2.357 23.273 1.00 94.81 90 LEU A O 1
ATOM 677 N N . LEU A 1 91 ? -33.724 -0.669 21.829 1.00 94.06 91 LEU A N 1
ATOM 678 C CA . LEU A 1 91 ? -35.059 -0.730 21.221 1.00 94.06 91 LEU A CA 1
ATOM 679 C C . LEU A 1 91 ? -35.322 -2.072 20.526 1.00 94.06 91 LEU A C 1
ATOM 681 O O . LEU A 1 91 ? -36.450 -2.568 20.531 1.00 94.06 91 LEU A O 1
ATOM 685 N N . GLN A 1 92 ? -34.279 -2.682 19.965 1.00 94.94 92 GLN A N 1
ATOM 686 C CA . GLN A 1 92 ? -34.333 -4.004 19.348 1.00 94.94 92 GLN A CA 1
ATOM 687 C C . GLN A 1 92 ? -34.197 -5.162 20.357 1.00 94.94 92 GLN A C 1
ATOM 689 O O . GLN A 1 92 ? -34.160 -6.320 19.944 1.00 94.94 92 GLN A O 1
ATOM 694 N N . ASN A 1 93 ? -34.182 -4.887 21.668 1.00 92.81 93 ASN A N 1
ATOM 695 C CA . ASN A 1 93 ? -34.000 -5.871 22.745 1.00 92.81 93 ASN A CA 1
ATOM 696 C C . ASN A 1 93 ? -32.703 -6.693 22.617 1.00 92.81 93 ASN A C 1
ATOM 698 O O . ASN A 1 93 ? -32.675 -7.875 22.968 1.00 92.81 93 ASN A O 1
ATOM 702 N N . GLN A 1 94 ? -31.634 -6.083 22.102 1.00 94.06 94 GLN A N 1
ATOM 703 C CA . GLN A 1 94 ? -30.306 -6.691 22.107 1.00 94.06 94 GLN A CA 1
ATOM 704 C C . GLN A 1 94 ? -29.688 -6.648 23.511 1.00 94.06 94 GLN A C 1
ATOM 706 O O . GLN A 1 94 ? -30.048 -5.819 24.349 1.00 94.06 94 GLN A O 1
ATOM 711 N N . ASP A 1 95 ? -28.720 -7.531 23.762 1.00 93.94 95 ASP A N 1
ATOM 712 C CA . ASP A 1 95 ? -27.981 -7.555 25.025 1.00 93.94 95 ASP A CA 1
ATOM 713 C C . ASP A 1 95 ? -26.790 -6.585 24.988 1.00 93.94 95 ASP A C 1
ATOM 715 O O . ASP A 1 95 ? -25.716 -6.889 24.461 1.00 93.94 95 ASP A O 1
ATOM 719 N N . LEU A 1 96 ? -26.982 -5.398 25.568 1.00 94.75 96 LEU A N 1
ATOM 720 C CA . LEU A 1 96 ? -25.942 -4.372 25.648 1.00 94.75 96 LEU A CA 1
ATOM 721 C C . LEU A 1 96 ? -24.770 -4.786 26.561 1.00 94.75 96 LEU A C 1
ATOM 723 O O . LEU A 1 96 ? -23.653 -4.313 26.348 1.00 94.75 96 LEU A O 1
ATOM 727 N N . ASN A 1 97 ? -24.978 -5.670 27.548 1.00 94.75 97 ASN A N 1
ATOM 728 C CA . ASN A 1 97 ? -23.869 -6.176 28.368 1.00 94.75 97 ASN A CA 1
ATOM 729 C C . ASN A 1 97 ? -22.969 -7.092 27.540 1.00 94.75 97 ASN A C 1
ATOM 731 O O . ASN A 1 97 ? -21.751 -6.944 27.593 1.00 94.75 97 ASN A O 1
ATOM 735 N N . ALA A 1 98 ? -23.555 -7.959 26.710 1.00 93.88 98 ALA A N 1
ATOM 736 C CA . ALA A 1 98 ? -22.791 -8.809 25.802 1.00 93.88 98 ALA A CA 1
ATOM 737 C C . ALA A 1 98 ? -21.959 -7.992 24.793 1.00 93.88 98 ALA A C 1
ATOM 739 O O . ALA A 1 98 ? -20.830 -8.365 24.477 1.00 93.88 98 ALA A O 1
ATOM 740 N N . MET A 1 99 ? -22.477 -6.855 24.309 1.00 94.81 99 MET A N 1
ATOM 741 C CA . MET A 1 99 ? -21.715 -5.950 23.434 1.00 94.81 99 MET A CA 1
ATOM 74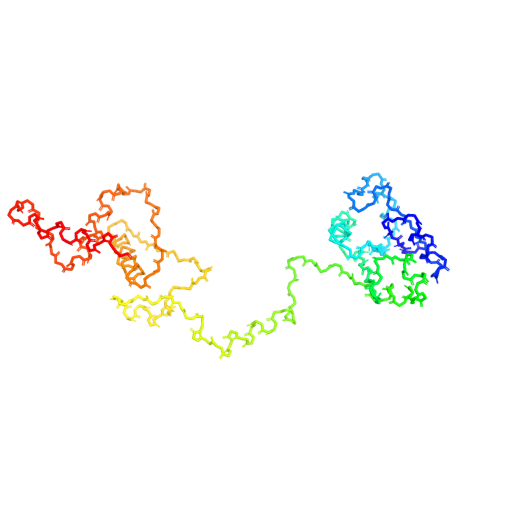2 C C . MET A 1 99 ? -20.523 -5.316 24.161 1.00 94.81 99 MET A C 1
ATOM 744 O O . MET A 1 99 ? -19.418 -5.296 23.621 1.00 94.81 99 MET A O 1
ATOM 748 N N . LEU A 1 100 ? -20.713 -4.864 25.404 1.00 93.88 100 LEU A N 1
ATOM 749 C CA . LEU A 1 100 ? -19.620 -4.338 26.230 1.00 93.88 100 LEU A CA 1
ATOM 750 C C . LEU A 1 100 ? -18.564 -5.400 26.551 1.00 93.88 100 LEU A C 1
ATOM 752 O O . LEU A 1 100 ? -17.377 -5.093 26.532 1.00 93.88 100 LEU A O 1
ATOM 756 N N . GLU A 1 101 ? -18.966 -6.642 26.818 1.00 93.56 101 GLU A N 1
ATOM 757 C CA . GLU A 1 101 ? -18.036 -7.760 27.031 1.00 93.56 101 GLU A CA 1
ATOM 758 C C . GLU A 1 101 ? -17.267 -8.135 25.757 1.00 93.56 101 GLU A C 1
ATOM 760 O O . GLU A 1 101 ? -16.123 -8.583 25.826 1.00 93.56 101 GLU A O 1
ATOM 765 N N . ALA A 1 102 ? -17.869 -7.922 24.585 1.00 92.88 102 ALA A N 1
ATOM 766 C CA . ALA A 1 102 ? -17.232 -8.127 23.290 1.00 92.88 102 ALA A CA 1
ATOM 767 C C . ALA A 1 102 ? -16.339 -6.954 22.849 1.00 92.88 102 ALA A C 1
ATOM 769 O O . ALA A 1 102 ? -15.738 -7.033 21.771 1.00 92.88 102 ALA A O 1
ATOM 770 N N . ALA A 1 103 ? -16.255 -5.880 23.642 1.00 92.38 103 ALA A N 1
ATOM 771 C CA . ALA A 1 103 ? -15.435 -4.725 23.324 1.00 92.38 103 ALA A CA 1
ATOM 772 C C . ALA A 1 103 ? -13.951 -5.103 23.241 1.00 92.38 103 ALA A C 1
ATOM 774 O O . ALA A 1 103 ? -13.438 -5.900 24.029 1.00 92.38 103 ALA A O 1
ATOM 775 N N . LYS A 1 104 ? -13.245 -4.536 22.261 1.00 88.62 104 LYS A N 1
ATOM 776 C CA . LYS A 1 104 ? -11.834 -4.853 22.003 1.00 88.62 104 LYS A CA 1
ATOM 777 C C . LYS A 1 104 ? -10.993 -3.597 21.981 1.00 88.62 104 LYS A C 1
ATOM 779 O O . LYS A 1 104 ? -11.439 -2.552 21.517 1.00 88.62 104 LYS A O 1
ATOM 784 N N . VAL A 1 105 ? -9.756 -3.726 22.447 1.00 84.88 105 VAL A N 1
ATOM 785 C CA . VAL A 1 105 ? -8.746 -2.675 22.305 1.00 84.88 105 VAL A CA 1
ATOM 786 C C . VAL A 1 105 ? -8.577 -2.348 20.824 1.00 84.88 105 VAL A C 1
ATOM 788 O O . VAL A 1 105 ? -8.553 -3.260 19.991 1.00 84.88 105 VAL A O 1
ATOM 791 N N . MET A 1 106 ? -8.454 -1.059 20.501 1.00 72.25 106 MET A N 1
ATOM 792 C CA . MET A 1 106 ? -8.124 -0.651 19.138 1.00 72.25 106 MET A CA 1
ATOM 793 C C . MET A 1 106 ? -6.788 -1.275 18.723 1.00 72.25 106 MET A C 1
ATOM 795 O O . MET A 1 106 ? -5.777 -1.016 19.384 1.00 72.25 106 MET A O 1
ATOM 799 N N . PRO A 1 107 ? -6.740 -2.075 17.643 1.00 65.62 107 PRO A N 1
ATOM 800 C CA . PRO A 1 107 ? -5.466 -2.527 17.118 1.00 65.62 107 PRO A CA 1
ATOM 801 C C . PRO A 1 107 ? -4.664 -1.296 16.686 1.00 65.62 107 PRO A C 1
ATOM 803 O O . PRO A 1 107 ? -5.159 -0.415 15.984 1.00 65.62 107 PRO A O 1
ATOM 806 N N . HIS A 1 108 ? -3.421 -1.206 17.147 1.00 65.75 108 HIS A N 1
ATOM 807 C CA . HIS A 1 108 ? -2.518 -0.146 16.721 1.00 65.75 108 HIS A CA 1
ATOM 808 C C . HIS A 1 108 ? -2.212 -0.336 15.227 1.00 65.75 108 HIS A C 1
ATOM 810 O O . HIS A 1 108 ? -1.784 -1.421 14.846 1.00 65.75 108 HIS A O 1
ATOM 816 N N . GLU A 1 109 ? -2.352 0.702 14.393 1.00 62.84 109 GLU A N 1
ATOM 817 C CA . GLU A 1 109 ? -2.135 0.622 12.929 1.00 62.84 109 GLU A CA 1
ATOM 818 C C . GLU A 1 109 ? -0.793 -0.027 12.536 1.00 62.84 109 GLU A C 1
ATOM 820 O O . GLU A 1 109 ? -0.666 -0.659 11.492 1.00 62.84 109 GLU A O 1
ATOM 825 N N . SER A 1 110 ? 0.237 0.137 13.370 1.00 60.91 110 SER A N 1
ATOM 826 C CA . SER A 1 110 ? 1.572 -0.445 13.146 1.00 60.91 110 SER A CA 1
ATOM 827 C C . SER A 1 110 ? 1.777 -1.866 13.696 1.00 60.91 110 SER A C 1
ATOM 829 O O . SER A 1 110 ? 2.889 -2.382 13.591 1.00 60.91 110 SER A O 1
ATOM 831 N N . ILE A 1 111 ? 0.768 -2.493 14.311 1.00 70.81 111 ILE A N 1
ATOM 832 C CA . ILE A 1 111 ? 0.856 -3.859 14.847 1.00 70.81 111 ILE A CA 1
ATOM 833 C C . ILE A 1 111 ? 0.011 -4.779 13.975 1.00 70.81 111 ILE A C 1
ATOM 835 O O . ILE A 1 111 ? -1.211 -4.770 14.038 1.00 70.81 111 ILE A O 1
ATOM 839 N N . LEU A 1 112 ? 0.700 -5.596 13.187 1.00 76.75 112 LEU A N 1
ATOM 840 C CA . LEU A 1 112 ? 0.112 -6.598 12.311 1.00 76.75 112 LEU A CA 1
ATOM 841 C C . LEU A 1 112 ? 0.221 -7.974 12.971 1.00 76.75 112 LEU A C 1
ATOM 843 O O . LEU A 1 112 ? 1.324 -8.410 13.317 1.00 76.75 112 LEU A O 1
ATOM 847 N N . GLN A 1 113 ? -0.895 -8.670 13.145 1.00 81.81 113 GLN A N 1
ATOM 848 C CA . GLN A 1 113 ? -0.908 -10.044 13.636 1.00 81.81 113 GLN A CA 1
ATOM 849 C C . GLN A 1 113 ? -0.815 -11.036 12.475 1.00 81.81 113 GLN A C 1
ATOM 851 O O . GLN A 1 113 ? -1.319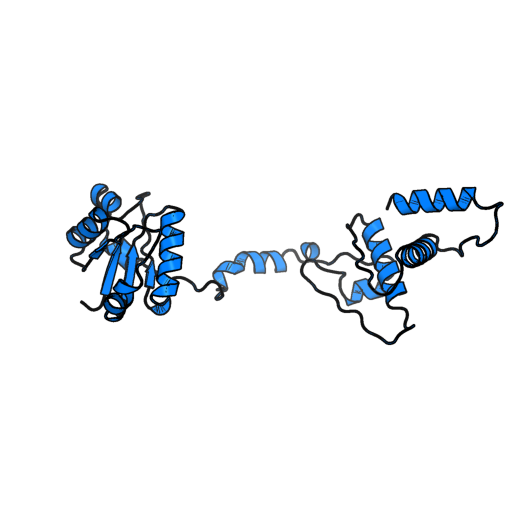 -10.805 11.378 1.00 81.81 113 GLN A O 1
ATOM 856 N N . PHE A 1 114 ? -0.187 -12.192 12.715 1.00 84.94 114 PHE A N 1
ATOM 857 C CA . PHE A 1 114 ? -0.023 -13.202 11.665 1.00 84.94 114 PHE A CA 1
ATOM 858 C C . PHE A 1 114 ? -1.362 -13.689 11.105 1.00 84.94 114 PHE A C 1
ATOM 860 O O . PHE A 1 114 ? -1.471 -13.889 9.899 1.00 84.94 114 PHE A O 1
ATOM 867 N N . ASP A 1 115 ? -2.384 -13.850 11.948 1.00 86.00 115 ASP A N 1
ATOM 868 C CA . ASP A 1 115 ? -3.696 -14.329 11.508 1.00 86.00 115 ASP A CA 1
ATOM 869 C C . ASP A 1 115 ? -4.362 -13.388 10.490 1.00 86.00 115 ASP A C 1
ATOM 871 O O . ASP A 1 115 ? -5.078 -13.862 9.607 1.00 86.00 115 ASP A O 1
ATOM 875 N N . GLU A 1 116 ? -4.049 -12.089 10.531 1.00 77.94 116 GLU A N 1
ATOM 876 C CA . GLU A 1 116 ? -4.557 -11.081 9.591 1.00 77.94 116 GLU A CA 1
ATOM 877 C C . GLU A 1 116 ? -3.931 -11.219 8.193 1.00 77.94 116 GLU A C 1
ATOM 879 O O . GLU A 1 116 ? -4.595 -10.973 7.186 1.00 77.94 116 GLU A O 1
ATOM 884 N N . ILE A 1 117 ? -2.673 -11.672 8.107 1.00 83.31 117 ILE A N 1
ATOM 885 C CA . ILE A 1 117 ? -1.940 -11.852 6.837 1.00 83.31 117 ILE A CA 1
ATOM 886 C C . ILE A 1 117 ? -1.752 -13.306 6.416 1.00 83.31 117 ILE A C 1
ATOM 888 O O . ILE A 1 117 ? -1.211 -13.581 5.344 1.00 83.31 117 ILE A O 1
ATOM 892 N N . ARG A 1 118 ? -2.204 -14.264 7.226 1.00 88.75 118 ARG A N 1
ATOM 893 C CA . ARG A 1 118 ? -1.966 -15.696 7.022 1.00 88.75 118 ARG A CA 1
ATOM 894 C C . ARG A 1 118 ? -2.372 -16.164 5.630 1.00 88.75 118 ARG A C 1
ATOM 896 O O . ARG A 1 118 ? -1.637 -16.912 4.993 1.00 88.75 118 ARG A O 1
ATOM 903 N N . SER A 1 119 ? -3.539 -15.741 5.155 1.00 84.00 119 SER A N 1
ATOM 904 C CA . SER A 1 119 ? -4.048 -16.116 3.832 1.00 84.00 119 SER A CA 1
ATOM 905 C C . SER A 1 119 ? -3.163 -15.585 2.701 1.00 84.00 119 SER A C 1
ATOM 907 O O . SER A 1 119 ? -2.886 -16.322 1.756 1.00 84.00 119 SER A O 1
ATOM 909 N N . GLN A 1 120 ? -2.673 -14.348 2.823 1.00 78.94 120 GLN A N 1
ATOM 910 C CA . GLN A 1 120 ? -1.774 -13.719 1.853 1.00 78.94 120 GLN A CA 1
ATOM 911 C C . GLN A 1 120 ? -0.423 -14.439 1.815 1.00 78.94 120 GLN A C 1
ATOM 913 O O . GLN A 1 120 ? 0.024 -14.842 0.744 1.00 78.94 120 GLN A O 1
ATOM 918 N N . VAL A 1 121 ? 0.165 -14.703 2.986 1.00 86.94 121 VAL A N 1
ATOM 919 C CA . VAL A 1 121 ? 1.435 -15.435 3.115 1.00 86.94 121 VAL A CA 1
ATOM 920 C C . VAL A 1 121 ? 1.323 -16.840 2.520 1.00 86.94 121 VAL A C 1
ATOM 922 O O . VAL A 1 121 ? 2.187 -17.272 1.759 1.00 86.94 121 VAL A O 1
ATOM 925 N N . LEU A 1 122 ? 0.247 -17.571 2.826 1.00 89.62 122 LEU A N 1
ATOM 926 C CA . LEU A 1 122 ? 0.038 -18.901 2.254 1.00 89.62 122 LEU A CA 1
ATOM 927 C C . LEU A 1 122 ? -0.156 -18.834 0.734 1.00 89.62 122 LEU A C 1
ATOM 929 O O . LEU A 1 122 ? 0.421 -19.648 0.016 1.00 89.62 122 LEU A O 1
ATOM 933 N N . HIS A 1 123 ? -0.912 -17.856 0.231 1.00 83.88 123 HIS A N 1
ATOM 934 C CA . HIS A 1 123 ? -1.080 -17.648 -1.207 1.00 83.88 123 HIS A CA 1
ATOM 935 C C . HIS A 1 123 ? 0.263 -17.377 -1.910 1.00 83.88 123 HIS A C 1
ATOM 937 O O . HIS A 1 123 ? 0.515 -17.946 -2.972 1.00 83.88 123 HIS A O 1
ATOM 943 N N . GLU A 1 124 ? 1.145 -16.572 -1.313 1.00 83.50 124 GLU A N 1
ATOM 944 C CA . GLU A 1 124 ? 2.504 -16.327 -1.817 1.00 83.50 124 GLU A CA 1
ATOM 945 C C . GLU A 1 124 ? 3.329 -17.610 -1.933 1.00 83.50 124 GLU A C 1
ATOM 947 O O . GLU A 1 124 ? 3.947 -17.863 -2.969 1.00 83.50 124 GLU A O 1
ATOM 952 N N . ILE A 1 125 ? 3.281 -18.460 -0.906 1.00 87.50 125 ILE A N 1
ATOM 953 C CA . ILE A 1 125 ? 4.011 -19.733 -0.873 1.00 87.50 125 ILE A CA 1
ATOM 954 C C . ILE A 1 125 ? 3.483 -20.714 -1.930 1.00 87.50 125 ILE A C 1
ATOM 956 O O . ILE A 1 125 ? 4.272 -21.400 -2.579 1.00 87.50 125 ILE A O 1
ATOM 960 N N . PHE A 1 126 ? 2.162 -20.793 -2.118 1.00 89.50 126 PHE A N 1
ATOM 961 C CA . PHE A 1 126 ? 1.550 -21.714 -3.084 1.00 89.50 126 PHE A CA 1
ATOM 962 C C . PHE A 1 126 ? 1.655 -21.245 -4.541 1.00 89.50 126 PHE A C 1
ATOM 964 O O . PHE A 1 126 ? 1.525 -22.065 -5.452 1.00 89.50 126 PHE A O 1
ATOM 971 N N . HIS A 1 127 ? 1.896 -19.955 -4.783 1.00 81.38 127 HIS A N 1
ATOM 972 C CA . HIS A 1 127 ? 1.958 -19.381 -6.128 1.00 81.38 127 HIS A CA 1
ATOM 973 C C . HIS A 1 127 ? 3.257 -18.603 -6.386 1.00 81.38 127 HIS A C 1
ATOM 975 O O . HIS A 1 127 ? 3.188 -17.433 -6.771 1.00 81.38 127 HIS A O 1
ATOM 981 N N . PRO A 1 128 ? 4.440 -19.232 -6.256 1.00 78.56 128 PRO A N 1
ATOM 982 C CA . PRO A 1 128 ? 5.723 -18.536 -6.356 1.00 78.56 128 PRO A CA 1
ATOM 983 C C . PRO A 1 128 ? 5.921 -17.844 -7.712 1.00 78.56 128 PRO A C 1
ATOM 985 O O . PRO A 1 128 ? 6.494 -16.758 -7.769 1.00 78.56 128 PRO A O 1
ATOM 988 N N . ASP A 1 129 ? 5.381 -18.417 -8.793 1.00 77.38 129 ASP A N 1
ATOM 989 C CA . ASP A 1 129 ? 5.484 -17.868 -10.150 1.00 77.38 129 ASP A CA 1
ATOM 990 C C . ASP A 1 129 ? 4.817 -16.490 -10.296 1.00 77.38 129 ASP A C 1
ATOM 992 O O . ASP A 1 129 ? 5.244 -15.682 -11.119 1.00 77.38 129 ASP A O 1
ATOM 996 N N . LYS A 1 130 ? 3.806 -16.179 -9.469 1.00 70.94 130 LYS A N 1
ATOM 997 C CA . LYS A 1 130 ? 3.134 -14.866 -9.469 1.00 70.94 130 LYS A CA 1
ATOM 998 C C . LYS A 1 130 ? 3.987 -13.754 -8.849 1.00 70.94 130 LYS A C 1
ATOM 1000 O O . LYS A 1 130 ? 3.664 -12.582 -9.027 1.00 70.94 130 LYS A O 1
ATOM 1005 N N . TYR A 1 131 ? 5.055 -14.114 -8.137 1.00 72.12 131 TYR A N 1
ATOM 1006 C CA . TYR A 1 131 ? 5.930 -13.193 -7.403 1.00 72.12 131 TYR A CA 1
ATOM 1007 C C . TYR A 1 131 ? 7.371 -13.192 -7.950 1.00 72.12 131 TYR A C 1
ATOM 1009 O O . TYR A 1 131 ? 8.299 -12.681 -7.313 1.00 72.12 131 TYR A O 1
ATOM 1017 N N . VAL A 1 132 ? 7.577 -13.752 -9.147 1.00 79.62 132 VAL A N 1
ATOM 1018 C CA . VAL A 1 132 ? 8.834 -13.626 -9.895 1.00 79.62 132 VAL A CA 1
ATOM 1019 C C . VAL A 1 132 ? 8.916 -12.222 -10.496 1.00 79.62 132 VAL A C 1
ATOM 1021 O O . VAL A 1 132 ? 7.927 -11.683 -10.991 1.00 79.62 132 VAL A O 1
ATOM 1024 N N . GLY A 1 133 ? 10.094 -11.604 -10.421 1.00 87.75 133 GLY A N 1
ATOM 1025 C CA . GLY A 1 133 ? 10.312 -10.269 -10.962 1.00 87.75 133 GLY A CA 1
ATOM 1026 C C . GLY A 1 133 ? 10.360 -10.259 -12.488 1.00 87.75 133 GLY A C 1
ATOM 1027 O O . GLY A 1 133 ? 10.576 -11.290 -13.127 1.00 87.75 133 GLY A O 1
ATOM 1028 N N . VAL A 1 134 ? 10.222 -9.071 -13.078 1.00 93.12 134 VAL A N 1
ATOM 1029 C CA . VAL A 1 134 ? 10.371 -8.878 -14.525 1.00 93.12 134 VAL A CA 1
ATOM 1030 C C . VAL A 1 134 ? 11.780 -9.327 -14.933 1.00 93.12 134 VAL A C 1
ATOM 1032 O O . VAL A 1 134 ? 12.764 -8.815 -14.379 1.00 93.12 134 VAL A O 1
ATOM 1035 N N . PRO A 1 135 ? 11.912 -10.306 -15.844 1.00 94.19 135 PRO A N 1
ATOM 1036 C CA . PRO A 1 135 ? 13.212 -10.803 -16.254 1.00 94.19 135 PRO A CA 1
ATOM 1037 C C . PRO A 1 135 ? 13.943 -9.776 -17.124 1.00 94.19 135 PRO A C 1
ATOM 1039 O O . PRO A 1 135 ? 13.341 -8.879 -17.712 1.00 94.19 135 PRO A O 1
ATOM 1042 N N . VAL A 1 136 ? 15.261 -9.937 -17.224 1.00 95.44 136 VAL A N 1
ATOM 1043 C CA . VAL A 1 136 ? 16.151 -9.155 -18.091 1.00 95.44 136 VAL A CA 1
ATOM 1044 C C . VAL A 1 136 ? 16.656 -10.085 -19.204 1.00 95.44 136 VAL A C 1
ATOM 1046 O O . VAL A 1 136 ? 17.627 -10.821 -18.975 1.00 95.44 136 VAL A O 1
ATOM 1049 N N . PRO A 1 137 ? 15.993 -10.137 -20.379 1.00 93.94 137 PRO A N 1
ATOM 1050 C CA . PRO A 1 137 ? 16.306 -11.095 -21.440 1.00 93.94 137 PRO A CA 1
ATOM 1051 C C . PRO A 1 137 ? 17.732 -10.982 -21.982 1.00 93.94 137 PRO A C 1
ATOM 1053 O O . PRO A 1 137 ? 18.335 -11.998 -22.325 1.00 93.94 137 PRO A O 1
ATOM 1056 N N . SER A 1 138 ? 18.305 -9.776 -22.016 1.00 94.00 138 SER A N 1
ATOM 1057 C CA . SER A 1 138 ? 19.689 -9.560 -22.457 1.00 94.00 138 SER A CA 1
ATOM 1058 C C . SER A 1 138 ? 20.730 -10.137 -21.490 1.00 94.00 138 SER A C 1
ATOM 1060 O O . SER A 1 138 ? 21.874 -10.367 -21.883 1.00 94.00 138 SER A O 1
ATOM 1062 N N . LEU A 1 139 ? 20.348 -10.406 -20.235 1.00 95.00 139 LEU A N 1
ATOM 1063 C CA . LEU A 1 139 ? 21.227 -10.891 -19.170 1.00 95.00 139 LEU A CA 1
ATOM 1064 C C . LEU A 1 139 ? 20.606 -12.103 -18.442 1.00 95.00 139 LEU A C 1
ATOM 1066 O O . LEU A 1 139 ? 20.240 -12.013 -17.264 1.00 95.00 139 LEU A O 1
ATOM 1070 N N . PRO A 1 140 ? 20.516 -13.281 -19.089 1.00 95.12 140 PRO A N 1
ATOM 1071 C CA . PRO A 1 140 ? 19.840 -14.451 -18.520 1.00 95.12 140 PRO A CA 1
ATOM 1072 C C . PRO A 1 140 ? 20.504 -14.962 -17.233 1.00 95.12 140 PRO A C 1
ATOM 1074 O O . PRO A 1 140 ? 19.817 -15.331 -16.279 1.00 95.12 140 PRO A O 1
ATOM 1077 N N . SER A 1 141 ? 21.839 -14.928 -17.154 1.00 96.62 141 SER A N 1
ATOM 1078 C CA . SER A 1 141 ? 22.576 -15.301 -15.938 1.00 96.62 141 SER A CA 1
ATOM 1079 C C . SER A 1 141 ? 22.280 -14.355 -14.774 1.00 96.62 141 SER A C 1
ATOM 1081 O O . SER A 1 141 ? 22.128 -14.810 -13.643 1.00 96.62 141 SER A O 1
ATOM 1083 N N . PHE A 1 142 ? 22.146 -13.054 -15.047 1.00 94.31 142 PHE A N 1
ATOM 1084 C CA . PHE A 1 142 ? 21.785 -12.060 -14.037 1.00 94.31 142 PHE A CA 1
ATOM 1085 C C . PHE A 1 142 ? 20.355 -12.292 -13.542 1.00 94.31 142 PHE A C 1
ATOM 1087 O O . PHE A 1 142 ? 20.135 -12.434 -12.342 1.00 94.31 142 PHE A O 1
ATOM 1094 N N . THR A 1 143 ? 19.407 -12.468 -14.465 1.00 94.38 143 THR A N 1
ATOM 1095 C CA . THR A 1 143 ? 18.017 -12.819 -14.146 1.00 94.38 143 THR A CA 1
ATOM 1096 C C . THR A 1 143 ? 17.927 -14.083 -13.294 1.00 94.38 143 THR A C 1
ATOM 1098 O O . THR A 1 143 ? 17.166 -14.120 -12.332 1.00 94.38 143 THR A O 1
ATOM 1101 N N . LYS A 1 144 ? 18.732 -15.115 -13.573 1.00 91.50 144 LYS A N 1
ATOM 1102 C CA . LYS A 1 144 ? 18.750 -16.349 -12.771 1.00 91.50 144 LYS A CA 1
ATOM 1103 C C . LYS A 1 144 ? 19.193 -16.111 -11.323 1.00 91.50 144 LYS A C 1
ATOM 1105 O O . LYS A 1 144 ? 18.666 -16.788 -10.434 1.00 91.50 144 LYS A O 1
ATOM 1110 N N . LEU A 1 145 ? 20.141 -15.193 -11.112 1.00 93.06 145 LEU A N 1
ATOM 1111 C CA . LEU A 1 145 ? 20.680 -14.833 -9.799 1.00 93.06 145 LEU A CA 1
ATOM 1112 C C . LEU A 1 145 ? 19.679 -14.014 -8.981 1.00 93.06 145 LEU A C 1
ATOM 1114 O O . LEU A 1 145 ? 19.406 -14.375 -7.841 1.00 93.06 145 LEU A O 1
ATOM 1118 N N . ILE A 1 146 ? 19.113 -12.951 -9.562 1.00 91.56 146 ILE A N 1
ATOM 1119 C CA . ILE A 1 146 ? 18.238 -12.020 -8.826 1.00 91.56 146 ILE A CA 1
ATOM 1120 C C . ILE A 1 146 ? 16.745 -12.370 -8.903 1.00 91.56 146 ILE A C 1
ATOM 1122 O O . ILE A 1 146 ? 15.959 -11.867 -8.110 1.00 91.56 146 ILE A O 1
ATOM 1126 N N . LYS A 1 147 ? 16.363 -13.275 -9.817 1.00 91.00 147 LYS A N 1
ATOM 1127 C CA . LYS A 1 147 ? 14.974 -13.655 -10.145 1.00 91.00 147 LYS A CA 1
ATOM 1128 C C . LYS A 1 147 ? 14.137 -12.514 -10.741 1.00 91.00 147 LYS A C 1
ATOM 1130 O O . LYS A 1 147 ? 12.926 -12.472 -10.544 1.00 91.00 147 LYS A O 1
ATOM 1135 N N . GLY A 1 148 ? 14.791 -11.634 -11.502 1.00 92.50 148 GLY A N 1
ATOM 1136 C CA . GLY A 1 148 ? 14.181 -10.439 -12.090 1.00 92.50 148 GLY A CA 1
ATOM 1137 C C . GLY A 1 148 ? 13.960 -9.315 -11.074 1.00 92.50 148 GLY A C 1
ATOM 1138 O O . GLY A 1 148 ? 14.365 -9.423 -9.921 1.00 92.50 148 GLY A O 1
ATOM 1139 N N . PHE A 1 149 ? 13.323 -8.230 -11.513 1.00 93.38 149 PHE A N 1
ATOM 1140 C CA . PHE A 1 149 ? 13.002 -7.071 -10.670 1.00 93.38 149 PHE A CA 1
ATOM 1141 C C . PHE A 1 149 ? 11.544 -7.125 -10.204 1.00 93.38 149 PHE A C 1
ATOM 1143 O O . PHE A 1 149 ? 10.636 -7.153 -11.039 1.00 93.38 149 PHE A O 1
ATOM 1150 N N . ARG A 1 150 ? 11.297 -7.156 -8.888 1.00 89.81 150 ARG A N 1
ATOM 1151 C CA . ARG A 1 150 ? 9.931 -7.249 -8.342 1.00 89.81 150 ARG A CA 1
ATOM 1152 C C . ARG A 1 150 ? 9.326 -5.873 -8.092 1.00 89.81 150 ARG A C 1
ATOM 1154 O O . ARG A 1 150 ? 10.020 -4.894 -7.823 1.00 89.81 150 ARG A O 1
ATOM 1161 N N . ARG A 1 151 ? 7.996 -5.800 -8.153 1.00 85.75 151 ARG A N 1
ATOM 1162 C CA . ARG A 1 151 ? 7.259 -4.585 -7.777 1.00 85.75 151 ARG A CA 1
ATOM 1163 C C . ARG A 1 151 ? 7.391 -4.348 -6.270 1.00 85.75 151 ARG A C 1
ATOM 1165 O O . ARG A 1 151 ? 7.341 -5.296 -5.498 1.00 85.75 151 ARG A O 1
ATOM 1172 N N . GLY A 1 152 ? 7.533 -3.085 -5.873 1.00 87.00 152 GLY A N 1
ATOM 1173 C CA . GLY A 1 152 ? 7.709 -2.693 -4.468 1.00 87.00 152 GLY A CA 1
ATOM 1174 C C . GLY A 1 152 ? 9.154 -2.760 -3.960 1.00 87.00 152 GLY A C 1
ATOM 1175 O O . GLY A 1 152 ? 9.422 -2.280 -2.864 1.00 87.00 152 GLY A O 1
ATOM 1176 N N . GLU A 1 153 ? 10.096 -3.288 -4.747 1.00 90.81 153 GLU A N 1
ATOM 1177 C CA . GLU A 1 153 ? 11.519 -3.291 -4.398 1.00 90.81 153 GLU A CA 1
ATOM 1178 C C . GLU A 1 153 ? 12.236 -2.027 -4.901 1.00 90.81 153 GLU A C 1
ATOM 1180 O O . GLU A 1 153 ? 11.904 -1.462 -5.945 1.00 90.81 153 GLU A O 1
ATOM 1185 N N . MET A 1 154 ? 13.281 -1.614 -4.177 1.00 94.31 154 MET A N 1
ATOM 1186 C CA . MET A 1 154 ? 14.213 -0.568 -4.602 1.00 94.31 154 MET A CA 1
ATOM 1187 C C . MET A 1 154 ? 15.580 -1.190 -4.885 1.00 94.31 154 MET A C 1
ATOM 1189 O O . MET A 1 154 ? 16.240 -1.700 -3.981 1.00 94.31 154 MET A O 1
ATOM 1193 N N . THR A 1 155 ? 16.041 -1.119 -6.135 1.00 93.75 155 THR A N 1
ATOM 1194 C CA . THR A 1 155 ? 17.392 -1.564 -6.505 1.00 93.75 155 THR A CA 1
ATOM 1195 C C . THR A 1 155 ? 18.352 -0.386 -6.597 1.00 93.75 155 THR A C 1
ATOM 1197 O O . THR A 1 155 ? 18.127 0.558 -7.351 1.00 93.75 155 THR A O 1
ATOM 1200 N N . VAL A 1 156 ? 19.466 -0.470 -5.869 1.00 95.44 156 VAL A N 1
ATOM 1201 C CA . VAL A 1 156 ? 20.529 0.541 -5.889 1.00 95.44 156 VAL A CA 1
ATOM 1202 C C . VAL A 1 156 ? 21.718 0.022 -6.694 1.00 95.44 156 VAL A C 1
ATOM 1204 O O . VAL A 1 156 ? 22.348 -0.964 -6.317 1.00 95.44 156 VAL A O 1
ATOM 1207 N N . LEU A 1 157 ? 22.056 0.707 -7.790 1.00 94.56 157 LEU A N 1
ATOM 1208 C CA . LEU A 1 157 ? 23.250 0.423 -8.587 1.00 94.56 157 LEU A CA 1
ATOM 1209 C C . LEU A 1 157 ? 24.350 1.445 -8.286 1.00 94.56 157 LEU A C 1
ATOM 1211 O O . LEU A 1 157 ? 24.198 2.634 -8.564 1.00 94.56 157 LEU A O 1
ATOM 1215 N N . THR A 1 158 ? 25.487 0.974 -7.777 1.00 95.25 158 THR A N 1
ATOM 1216 C CA . THR A 1 158 ? 26.635 1.814 -7.404 1.00 95.25 158 THR A CA 1
ATOM 1217 C C . THR A 1 158 ? 27.930 1.362 -8.086 1.00 95.25 158 THR A C 1
ATOM 1219 O O . THR A 1 158 ? 28.020 0.261 -8.623 1.00 95.25 158 THR A O 1
ATOM 1222 N N . GLY A 1 159 ? 28.927 2.244 -8.119 1.00 94.25 159 GLY A N 1
ATOM 1223 C CA . GLY A 1 159 ? 30.223 2.024 -8.762 1.00 94.25 159 GLY A CA 1
ATOM 1224 C C . GLY A 1 159 ? 30.888 3.338 -9.192 1.00 94.25 159 GLY A C 1
ATOM 1225 O O . GLY A 1 159 ? 30.216 4.374 -9.245 1.00 94.25 159 GLY A O 1
ATOM 1226 N N . PRO A 1 160 ? 32.187 3.331 -9.531 1.00 94.81 160 PRO A N 1
ATOM 1227 C CA . PRO A 1 160 ? 32.916 4.540 -9.910 1.00 94.81 160 PRO A CA 1
ATOM 1228 C C . PRO A 1 160 ? 32.410 5.151 -11.226 1.00 94.81 160 PRO A C 1
ATOM 1230 O O . PRO A 1 160 ? 31.698 4.521 -12.018 1.00 94.81 160 PRO A O 1
ATOM 1233 N N . THR A 1 161 ? 32.743 6.415 -11.478 1.00 88.62 161 THR A N 1
ATOM 1234 C CA . THR A 1 161 ? 32.447 7.065 -12.764 1.00 88.62 161 THR A CA 1
ATOM 1235 C C . THR A 1 161 ? 33.121 6.304 -13.903 1.00 88.62 161 THR A C 1
ATOM 1237 O O . THR A 1 161 ? 34.250 5.845 -13.774 1.00 88.62 161 THR A O 1
ATOM 1240 N N . GLY A 1 162 ? 32.403 6.122 -15.012 1.00 87.75 162 GLY A N 1
ATOM 1241 C CA . GLY A 1 162 ? 32.902 5.352 -16.155 1.00 87.75 162 GLY A CA 1
ATOM 1242 C C . GLY A 1 162 ? 32.786 3.829 -16.021 1.00 87.75 162 GLY A C 1
ATOM 1243 O O . GLY A 1 162 ? 33.068 3.135 -16.988 1.00 87.75 162 GLY A O 1
ATOM 1244 N N . SER A 1 163 ? 32.281 3.286 -14.904 1.00 94.31 163 SER A N 1
ATOM 1245 C CA . SER A 1 163 ? 32.127 1.829 -14.716 1.00 94.31 163 SER A CA 1
ATOM 1246 C C . SER A 1 163 ? 30.974 1.186 -15.503 1.00 94.31 163 SER A C 1
ATOM 1248 O O . SER A 1 163 ? 30.659 0.020 -15.292 1.00 94.31 163 SER A O 1
ATOM 1250 N N . GLY A 1 164 ? 30.286 1.948 -16.358 1.00 93.25 164 GLY A N 1
ATOM 1251 C CA . GLY A 1 164 ? 29.186 1.440 -17.182 1.00 93.25 164 GLY A CA 1
ATOM 1252 C C . GLY A 1 164 ? 27.796 1.440 -16.534 1.00 93.25 164 GLY A C 1
ATOM 1253 O O . GLY A 1 164 ? 26.875 0.908 -17.140 1.00 93.25 164 GLY A O 1
ATOM 1254 N N . LYS A 1 165 ? 27.588 2.071 -15.365 1.00 95.06 165 LYS A N 1
ATOM 1255 C CA . LYS A 1 165 ? 26.272 2.109 -14.677 1.00 95.06 165 LYS A CA 1
ATOM 1256 C C . LYS A 1 165 ? 25.120 2.554 -15.582 1.0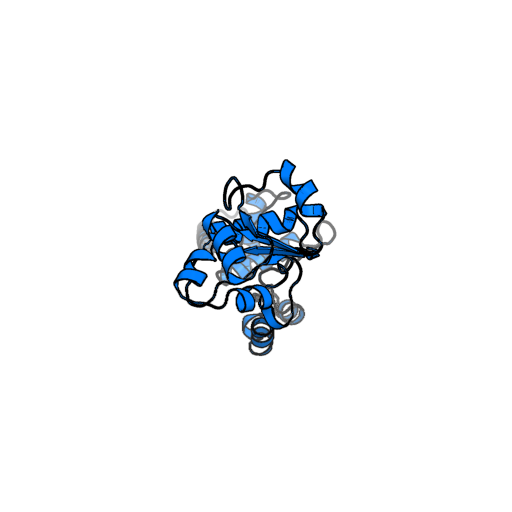0 95.06 165 LYS A C 1
ATOM 1258 O O . LYS A 1 165 ? 24.112 1.868 -15.693 1.00 95.06 165 LYS A O 1
ATOM 1263 N N . THR A 1 166 ? 25.282 3.690 -16.263 1.00 94.12 166 THR A N 1
ATOM 1264 C CA . THR A 1 166 ? 24.259 4.214 -17.180 1.00 94.12 166 THR A CA 1
ATOM 1265 C C . THR A 1 166 ? 24.026 3.279 -18.361 1.00 94.12 166 THR A C 1
ATOM 1267 O O . THR A 1 166 ? 22.894 3.128 -18.793 1.00 94.12 166 THR A O 1
ATOM 1270 N N . THR A 1 167 ? 25.081 2.643 -18.876 1.00 94.06 167 THR A N 1
ATOM 1271 C CA . THR A 1 167 ? 24.978 1.680 -19.980 1.00 94.06 167 THR A CA 1
ATOM 1272 C C . THR A 1 167 ? 24.190 0.444 -19.551 1.00 94.06 167 THR A C 1
ATOM 1274 O O . THR A 1 167 ? 23.312 -0.011 -20.277 1.00 94.06 167 THR A O 1
ATOM 1277 N N . PHE A 1 168 ? 24.459 -0.064 -18.347 1.00 95.50 168 PHE A N 1
ATOM 1278 C CA . PHE A 1 168 ? 23.727 -1.181 -17.762 1.00 95.50 168 PHE A CA 1
ATOM 1279 C C . PHE A 1 168 ? 22.246 -0.839 -17.563 1.00 95.50 168 PHE A C 1
ATOM 1281 O O . PHE A 1 168 ? 21.389 -1.544 -18.084 1.00 95.50 168 PHE A O 1
ATOM 1288 N N . LEU A 1 169 ? 21.938 0.287 -16.904 1.00 95.75 169 LEU A N 1
ATOM 1289 C CA . LEU A 1 169 ? 20.556 0.754 -16.729 1.00 95.75 169 LEU A CA 1
ATOM 1290 C C . LEU A 1 169 ? 19.853 0.991 -18.070 1.00 95.75 169 LEU A C 1
ATOM 1292 O O . LEU A 1 169 ? 18.666 0.705 -18.196 1.00 95.75 169 LEU A O 1
ATOM 1296 N N . GLY A 1 170 ? 20.583 1.479 -19.075 1.00 95.69 170 GLY A N 1
ATOM 1297 C CA . GLY A 1 170 ? 20.071 1.648 -20.429 1.00 95.69 170 GLY A CA 1
ATOM 1298 C C . GLY A 1 170 ? 19.643 0.327 -21.055 1.00 95.69 170 GLY A C 1
ATOM 1299 O O . GLY A 1 170 ? 18.537 0.239 -21.577 1.00 95.69 170 GLY A O 1
ATOM 1300 N N . GLN A 1 171 ? 20.459 -0.721 -20.917 1.00 96.00 171 GLN A N 1
ATOM 1301 C CA . GLN A 1 171 ? 20.098 -2.048 -21.411 1.00 96.00 171 GLN A CA 1
ATOM 1302 C C . GLN A 1 171 ? 18.874 -2.614 -20.682 1.00 96.00 171 GLN A C 1
ATOM 1304 O O . GLN A 1 171 ? 17.959 -3.098 -21.337 1.00 96.00 171 GLN A O 1
ATOM 1309 N N . LEU A 1 172 ? 18.825 -2.497 -19.348 1.00 96.38 172 LEU A N 1
ATOM 1310 C CA . LEU A 1 172 ? 17.654 -2.916 -18.568 1.00 96.38 172 LEU A CA 1
ATOM 1311 C C . LEU A 1 172 ? 16.381 -2.201 -19.030 1.00 96.38 172 LEU A C 1
ATOM 1313 O O . LEU A 1 172 ? 15.330 -2.814 -19.150 1.00 96.38 172 LEU A O 1
ATOM 1317 N N . SER A 1 173 ? 16.490 -0.904 -19.312 1.00 96.25 173 SER A N 1
ATOM 1318 C CA . SER A 1 173 ? 15.353 -0.090 -19.742 1.00 96.25 173 SER A CA 1
ATOM 1319 C C . SER A 1 173 ? 14.793 -0.542 -21.084 1.00 96.25 173 SER A C 1
ATOM 1321 O O . SER A 1 173 ? 13.581 -0.588 -21.244 1.00 96.25 173 SER A O 1
ATOM 1323 N N . LEU A 1 174 ? 15.667 -0.894 -22.032 1.00 96.69 174 LEU A N 1
ATOM 1324 C CA . LEU A 1 174 ? 15.246 -1.434 -23.326 1.00 96.69 174 LEU A CA 1
ATOM 1325 C C . LEU A 1 174 ? 14.572 -2.793 -23.165 1.00 96.69 174 LEU A C 1
ATOM 1327 O O . LEU A 1 174 ? 13.514 -3.014 -23.736 1.00 96.69 174 LEU A O 1
ATOM 1331 N N . ASP A 1 175 ? 15.160 -3.672 -22.356 1.00 96.19 175 ASP A N 1
ATOM 1332 C CA . ASP A 1 175 ? 14.605 -4.991 -22.059 1.00 96.19 175 ASP A CA 1
ATOM 1333 C C . ASP A 1 175 ? 13.210 -4.901 -21.419 1.00 96.19 175 ASP A C 1
ATOM 1335 O O . ASP A 1 175 ? 12.345 -5.727 -21.700 1.00 96.19 175 ASP A O 1
ATOM 1339 N N . PHE A 1 176 ? 12.983 -3.921 -20.544 1.00 96.25 176 PHE A N 1
ATOM 1340 C CA . PHE A 1 176 ? 11.686 -3.694 -19.909 1.00 96.25 176 PHE A CA 1
ATOM 1341 C C . PHE A 1 176 ? 10.675 -3.067 -20.866 1.00 96.25 176 PHE A C 1
ATOM 1343 O O . PHE A 1 176 ? 9.547 -3.554 -20.937 1.00 96.25 176 PHE A O 1
ATOM 1350 N N . ALA A 1 177 ? 11.076 -2.054 -21.637 1.00 95.75 177 ALA A N 1
ATOM 1351 C CA . ALA A 1 177 ? 10.214 -1.438 -22.642 1.00 95.75 177 ALA A CA 1
ATOM 1352 C C . ALA A 1 177 ? 9.755 -2.458 -23.702 1.00 95.75 177 ALA A C 1
ATOM 1354 O O . ALA A 1 177 ? 8.564 -2.566 -23.961 1.00 95.75 177 ALA A O 1
ATOM 1355 N N . ASP A 1 178 ? 10.658 -3.307 -24.207 1.00 94.06 178 ASP A N 1
ATOM 1356 C CA . ASP A 1 178 ? 10.344 -4.363 -25.189 1.00 94.06 178 ASP A CA 1
ATOM 1357 C C . ASP A 1 178 ? 9.356 -5.418 -24.643 1.00 94.06 178 ASP A C 1
ATOM 1359 O O . ASP A 1 178 ? 8.601 -6.036 -25.389 1.00 94.06 178 ASP A O 1
ATOM 1363 N N . GLN A 1 179 ? 9.312 -5.597 -23.318 1.00 94.25 179 GLN A N 1
ATOM 1364 C CA . GLN A 1 179 ? 8.333 -6.445 -22.624 1.00 94.25 179 GLN A CA 1
ATOM 1365 C C . GLN A 1 179 ? 7.018 -5.711 -22.286 1.00 94.25 179 GLN A C 1
ATOM 1367 O O . GLN A 1 179 ? 6.156 -6.282 -21.617 1.00 94.25 179 GLN A O 1
ATOM 1372 N N . GLY A 1 180 ? 6.853 -4.454 -22.710 1.00 94.75 180 GLY A N 1
ATOM 1373 C CA . GLY A 1 180 ? 5.680 -3.622 -22.429 1.00 94.75 180 GLY A CA 1
ATOM 1374 C C . GLY A 1 180 ? 5.649 -3.031 -21.016 1.00 94.75 180 GLY A C 1
ATOM 1375 O O . GLY A 1 180 ? 4.590 -2.628 -20.532 1.00 94.75 180 GLY A O 1
ATOM 1376 N N . VAL A 1 181 ? 6.786 -2.997 -20.314 1.00 94.75 181 VAL A N 1
ATOM 1377 C CA . VAL A 1 181 ? 6.886 -2.389 -18.984 1.00 94.75 181 VAL A CA 1
ATOM 1378 C C . VAL A 1 181 ? 7.191 -0.901 -19.121 1.00 94.75 181 VAL A C 1
ATOM 1380 O O . VAL A 1 181 ? 8.269 -0.498 -19.565 1.00 94.75 181 VAL A O 1
ATOM 1383 N N . ASN A 1 182 ? 6.249 -0.075 -18.660 1.00 94.56 182 ASN A N 1
ATOM 1384 C CA . ASN A 1 182 ? 6.399 1.378 -18.622 1.00 94.56 182 ASN A CA 1
ATOM 1385 C C . ASN A 1 182 ? 7.674 1.779 -17.868 1.00 94.56 182 ASN A C 1
ATOM 1387 O O . ASN A 1 182 ? 7.795 1.553 -16.662 1.00 94.56 182 ASN A O 1
ATOM 1391 N N . THR A 1 183 ? 8.606 2.409 -18.581 1.00 94.69 183 THR A N 1
ATOM 1392 C CA . THR A 1 183 ? 9.934 2.751 -18.065 1.00 94.69 183 THR A CA 1
ATOM 1393 C C . THR A 1 183 ? 10.149 4.263 -18.096 1.00 94.69 183 THR A C 1
ATOM 1395 O O . THR A 1 183 ? 10.094 4.887 -19.152 1.00 94.69 183 THR A O 1
ATOM 1398 N N . LEU A 1 184 ? 10.423 4.865 -16.935 1.00 95.06 184 LEU A N 1
ATOM 1399 C CA . LEU A 1 184 ? 10.654 6.305 -16.781 1.00 95.06 184 LEU A CA 1
ATOM 1400 C C . LEU A 1 184 ? 12.103 6.584 -16.370 1.00 95.06 184 LEU A C 1
ATOM 1402 O O . LEU A 1 184 ? 12.616 5.980 -15.430 1.00 95.06 184 LEU A O 1
ATOM 1406 N N . TRP A 1 185 ? 12.739 7.559 -17.024 1.00 94.62 185 TRP A N 1
ATOM 1407 C CA . TRP A 1 185 ? 14.077 8.036 -16.668 1.00 94.62 185 TRP A CA 1
ATOM 1408 C C . TRP A 1 185 ? 14.042 9.422 -16.026 1.00 94.62 185 TRP A C 1
ATOM 1410 O O . TRP A 1 185 ? 13.705 10.408 -16.678 1.00 94.62 185 TRP A O 1
ATOM 1420 N N . GLY A 1 186 ? 14.501 9.514 -14.777 1.00 95.00 186 GLY A N 1
ATOM 1421 C CA . GLY A 1 186 ? 14.891 10.776 -14.145 1.00 95.00 186 GLY A CA 1
ATOM 1422 C C . GLY A 1 186 ? 16.402 10.983 -14.257 1.00 95.00 186 GLY A C 1
ATOM 1423 O O . GLY A 1 186 ? 17.150 10.503 -13.409 1.00 95.00 186 GLY A O 1
ATOM 1424 N N . SER A 1 187 ? 16.877 11.657 -15.311 1.00 90.69 187 SER A N 1
ATOM 1425 C CA . SER A 1 187 ? 18.312 11.924 -15.492 1.00 90.69 187 SER A CA 1
ATOM 1426 C C . SER A 1 187 ? 18.693 13.322 -15.007 1.00 90.69 187 SER A C 1
ATOM 1428 O O . SER A 1 187 ? 18.240 14.316 -15.567 1.00 90.69 187 SER A O 1
ATOM 1430 N N . PHE A 1 188 ? 19.561 13.394 -13.993 1.00 90.75 188 PHE A N 1
ATOM 1431 C CA . PHE A 1 188 ? 20.039 14.661 -13.414 1.00 90.75 188 PHE A CA 1
ATOM 1432 C C . PHE A 1 188 ? 21.496 15.001 -13.771 1.00 90.75 188 PHE A C 1
ATOM 1434 O O . PHE A 1 188 ? 21.961 16.099 -13.487 1.00 90.75 188 PHE A O 1
ATOM 1441 N N . GLU A 1 189 ? 22.219 14.079 -14.414 1.00 87.38 189 GLU A N 1
ATOM 1442 C CA . GLU A 1 189 ? 23.630 14.257 -14.798 1.00 87.38 189 GLU A CA 1
ATOM 1443 C C . GLU A 1 189 ? 23.808 14.374 -16.323 1.00 87.38 189 GLU A C 1
ATOM 1445 O O . GLU A 1 189 ? 24.633 15.145 -16.817 1.00 87.38 189 GLU A O 1
ATOM 1450 N N . ILE A 1 190 ? 23.026 13.618 -17.102 1.00 88.38 190 ILE A N 1
ATOM 1451 C CA . ILE A 1 190 ? 23.195 13.489 -18.553 1.00 88.38 190 ILE A CA 1
ATOM 1452 C C . ILE A 1 190 ? 22.031 14.186 -19.260 1.00 88.38 190 ILE A C 1
ATOM 1454 O O . ILE A 1 190 ? 20.871 13.902 -18.992 1.00 88.38 190 ILE A O 1
ATOM 1458 N N . LYS A 1 191 ? 22.335 15.061 -20.228 1.00 94.19 191 LYS A N 1
ATOM 1459 C CA . LYS A 1 191 ? 21.311 15.682 -21.088 1.00 94.19 191 LYS A CA 1
ATOM 1460 C C . LYS A 1 191 ? 20.466 14.617 -21.800 1.00 94.19 191 LYS A C 1
ATOM 1462 O O . LYS A 1 191 ? 21.033 13.690 -22.381 1.00 94.19 191 LYS A O 1
ATOM 1467 N N . ASN A 1 192 ? 19.150 14.822 -21.868 1.00 93.88 192 ASN A N 1
ATOM 1468 C CA . ASN A 1 192 ? 18.199 13.874 -22.470 1.00 93.88 192 ASN A CA 1
ATOM 1469 C C . ASN A 1 192 ? 18.598 13.426 -23.882 1.00 93.88 192 ASN A C 1
ATOM 1471 O O . ASN A 1 192 ? 18.564 12.238 -24.178 1.00 93.88 192 ASN A O 1
ATOM 1475 N N . THR A 1 193 ? 19.079 14.337 -24.733 1.00 93.69 193 THR A N 1
ATOM 1476 C CA . THR A 1 193 ? 19.536 13.994 -26.092 1.00 93.69 193 THR A CA 1
ATOM 1477 C C . THR A 1 193 ? 20.709 13.010 -26.099 1.00 93.69 193 THR A C 1
ATOM 1479 O O . THR A 1 193 ? 20.748 12.100 -26.922 1.00 93.69 193 THR A O 1
ATOM 1482 N N . ARG A 1 194 ? 21.650 13.134 -25.151 1.00 92.56 194 ARG A N 1
ATOM 1483 C CA . ARG A 1 194 ? 22.776 12.196 -25.006 1.00 92.56 194 ARG A CA 1
ATOM 1484 C C . ARG A 1 194 ? 22.330 10.850 -24.444 1.00 92.56 194 ARG A C 1
ATOM 1486 O O . ARG A 1 194 ? 22.894 9.830 -24.828 1.00 92.56 194 ARG A O 1
ATOM 1493 N N . LEU A 1 195 ? 21.356 10.846 -23.534 1.00 94.12 195 LEU A N 1
ATOM 1494 C CA . LEU A 1 195 ? 20.771 9.611 -23.017 1.00 94.12 195 LEU A CA 1
ATOM 1495 C C . LEU A 1 195 ? 20.036 8.858 -24.132 1.00 94.12 195 LEU A C 1
ATOM 1497 O O . LEU A 1 195 ? 20.344 7.695 -24.365 1.00 94.12 195 LEU A O 1
ATOM 1501 N N . MET A 1 196 ? 19.156 9.536 -24.874 1.00 93.75 196 MET A N 1
ATOM 1502 C CA . MET A 1 196 ? 18.430 8.940 -26.001 1.00 93.75 196 MET A CA 1
ATOM 1503 C C . MET A 1 196 ? 19.382 8.420 -27.077 1.00 93.75 196 MET A C 1
ATOM 1505 O O . MET A 1 196 ? 19.214 7.301 -27.541 1.00 93.75 196 MET A O 1
ATOM 1509 N N . HIS A 1 197 ? 20.447 9.159 -27.403 1.00 92.12 197 HIS A N 1
ATOM 1510 C CA . HIS A 1 197 ? 21.480 8.670 -28.318 1.00 92.12 197 HIS A CA 1
ATOM 1511 C C . HIS A 1 197 ? 22.125 7.359 -27.831 1.00 92.12 197 HIS A C 1
ATOM 1513 O O . HIS A 1 197 ? 22.357 6.451 -28.626 1.00 92.12 197 HIS A O 1
ATOM 1519 N N . LYS A 1 198 ? 22.426 7.233 -26.529 1.00 92.12 198 LYS A N 1
ATOM 1520 C CA . LYS A 1 198 ? 22.976 5.990 -25.959 1.00 92.12 198 LYS A CA 1
ATOM 1521 C C . LYS A 1 198 ? 21.979 4.835 -26.044 1.00 92.12 198 LYS A C 1
ATOM 1523 O O . LYS A 1 198 ? 22.373 3.749 -26.459 1.00 92.12 198 LYS A O 1
ATOM 1528 N N . LEU A 1 199 ? 20.716 5.071 -25.692 1.00 95.25 199 LEU A N 1
ATOM 1529 C CA . LEU A 1 199 ? 19.672 4.047 -25.770 1.00 95.25 199 LEU A CA 1
ATOM 1530 C C . LEU A 1 199 ? 19.436 3.603 -27.216 1.00 95.25 199 LEU A C 1
ATOM 1532 O O . LEU A 1 199 ? 19.413 2.407 -27.476 1.00 95.25 199 LEU A O 1
ATOM 1536 N N . LEU A 1 200 ? 19.374 4.540 -28.166 1.00 95.00 200 LEU A N 1
ATOM 1537 C CA . LEU A 1 200 ? 19.238 4.238 -29.591 1.00 95.00 200 LEU A CA 1
ATOM 1538 C C . LEU A 1 200 ? 20.430 3.422 -30.115 1.00 95.00 200 LEU A C 1
ATOM 1540 O O . LEU A 1 200 ? 20.253 2.471 -30.872 1.00 95.00 200 LEU A O 1
ATOM 1544 N N . GLN A 1 201 ? 21.648 3.746 -29.670 1.00 93.38 201 GLN A N 1
ATOM 1545 C CA . GLN A 1 201 ? 22.852 2.978 -29.993 1.00 93.38 201 GLN A CA 1
ATOM 1546 C C . GLN A 1 201 ? 22.801 1.545 -29.431 1.00 93.38 201 GLN A C 1
ATOM 1548 O O . GLN A 1 201 ? 23.225 0.616 -30.117 1.00 93.38 201 GLN A O 1
ATOM 1553 N N . GLN A 1 202 ? 22.296 1.345 -28.209 1.00 94.44 202 GLN A N 1
ATOM 1554 C CA . GLN A 1 202 ? 22.121 0.007 -27.626 1.00 94.44 202 GLN A CA 1
ATOM 1555 C C . GLN A 1 202 ? 21.004 -0.774 -28.335 1.00 94.44 202 GLN A C 1
ATOM 1557 O O . GLN A 1 202 ? 21.185 -1.945 -28.663 1.00 94.44 202 GLN A O 1
ATOM 1562 N N . PHE A 1 203 ? 19.895 -0.105 -28.652 1.00 95.31 203 PHE A N 1
ATOM 1563 C CA . PHE A 1 203 ? 18.766 -0.670 -29.387 1.00 95.31 203 PHE A CA 1
ATOM 1564 C C . PHE A 1 203 ? 19.148 -1.121 -30.803 1.00 95.31 203 PHE A C 1
ATOM 1566 O O . PHE A 1 203 ? 18.744 -2.197 -31.238 1.00 95.31 203 PHE A O 1
ATOM 1573 N N . SER A 1 204 ? 19.984 -0.338 -31.496 1.00 93.19 204 SER A N 1
ATOM 1574 C CA . SER A 1 204 ? 20.505 -0.646 -32.835 1.00 93.19 204 SER A CA 1
ATOM 1575 C C . SER A 1 204 ? 21.237 -1.990 -32.900 1.00 93.19 204 SER A C 1
ATOM 1577 O O . SER A 1 204 ? 21.230 -2.642 -33.940 1.00 93.19 204 SER A O 1
ATOM 1579 N N . ARG A 1 205 ? 21.918 -2.392 -31.812 1.00 89.88 205 ARG A N 1
ATOM 1580 C CA . ARG A 1 205 ? 22.878 -3.519 -31.748 1.00 89.88 205 ARG A CA 1
ATOM 1581 C C . ARG A 1 205 ? 24.061 -3.426 -32.732 1.00 89.88 205 ARG A C 1
ATOM 1583 O O . ARG A 1 205 ? 24.986 -4.226 -32.649 1.00 89.88 205 ARG A O 1
ATOM 1590 N N . GLU A 1 206 ? 24.074 -2.416 -33.598 1.00 87.75 206 GLU A N 1
ATOM 1591 C CA . GLU A 1 206 ? 25.135 -2.064 -34.541 1.00 87.75 206 GLU A CA 1
ATOM 1592 C C . GLU A 1 206 ? 25.581 -0.606 -34.327 1.00 87.75 206 GLU A C 1
ATOM 1594 O O . GLU A 1 206 ? 24.765 0.226 -33.907 1.00 87.75 206 GLU A O 1
ATOM 1599 N N . PRO A 1 207 ? 26.841 -0.247 -34.645 1.00 86.12 207 PRO A N 1
ATOM 1600 C CA . PRO A 1 207 ? 27.296 1.144 -34.628 1.00 86.12 207 PRO A CA 1
ATOM 1601 C C . PRO A 1 207 ? 26.381 2.057 -35.455 1.00 86.12 207 PRO A C 1
ATOM 1603 O O . PRO A 1 207 ? 26.074 1.752 -36.609 1.00 86.12 207 PRO A O 1
ATOM 1606 N N . LEU A 1 208 ? 25.960 3.189 -34.881 1.00 87.69 208 LEU A N 1
ATOM 1607 C CA . LEU A 1 208 ? 25.138 4.157 -35.607 1.00 87.69 208 LEU A CA 1
ATOM 1608 C C . LEU A 1 208 ? 25.930 4.776 -36.780 1.00 87.69 208 LEU A C 1
ATOM 1610 O O . LEU A 1 208 ? 27.132 5.034 -36.646 1.00 87.69 208 LEU A O 1
ATOM 1614 N N . PRO A 1 209 ? 25.285 5.047 -37.931 1.00 83.00 209 PRO A N 1
ATOM 1615 C CA . PRO A 1 209 ? 25.929 5.621 -39.112 1.00 83.00 209 PRO A CA 1
ATOM 1616 C C . PRO A 1 209 ? 26.205 7.126 -38.940 1.00 83.00 209 PRO A C 1
ATOM 1618 O O . PRO A 1 209 ? 25.577 7.980 -39.563 1.00 83.00 209 PRO A O 1
ATOM 1621 N N . MET A 1 210 ? 27.155 7.464 -38.070 1.00 79.50 210 MET A N 1
ATOM 1622 C CA . MET A 1 210 ? 27.506 8.848 -37.749 1.00 79.50 210 MET A CA 1
ATOM 1623 C C . MET A 1 210 ? 28.156 9.548 -38.945 1.00 79.50 210 MET A C 1
ATOM 1625 O O . MET A 1 210 ? 29.143 9.060 -39.493 1.00 79.50 210 MET A O 1
ATOM 1629 N N . GLY A 1 211 ? 27.622 10.712 -39.325 1.00 82.81 211 GLY A N 1
ATOM 1630 C CA . GLY A 1 211 ? 28.202 11.548 -40.382 1.00 82.81 211 GLY A CA 1
ATOM 1631 C C . GLY A 1 211 ? 28.099 10.960 -41.792 1.00 82.81 211 GLY A C 1
ATOM 1632 O O . GLY A 1 211 ? 28.890 11.343 -42.648 1.00 82.81 211 GLY A O 1
ATOM 1633 N N . LYS A 1 212 ? 27.151 10.042 -42.027 1.00 87.25 212 LYS A N 1
ATOM 1634 C CA . LYS A 1 212 ? 26.876 9.414 -43.331 1.00 87.25 212 LYS A CA 1
ATOM 1635 C C . LYS A 1 212 ? 25.480 9.808 -43.833 1.00 87.25 212 LYS A C 1
ATOM 1637 O O . LYS A 1 212 ? 24.520 9.094 -43.530 1.00 87.25 212 LYS A O 1
ATOM 1642 N N . PRO A 1 213 ? 25.332 10.949 -44.537 1.00 85.56 213 PRO A N 1
ATOM 1643 C CA . PRO A 1 213 ? 24.032 11.448 -44.999 1.00 85.56 213 PRO A CA 1
ATOM 1644 C C . PRO A 1 213 ? 23.255 10.433 -45.843 1.00 85.56 213 PRO A C 1
ATOM 1646 O O . PRO A 1 213 ? 22.035 10.346 -45.750 1.00 85.56 213 PRO A O 1
ATOM 1649 N N . GLU A 1 214 ? 23.959 9.604 -46.612 1.00 90.12 214 GLU A N 1
ATOM 1650 C CA . GLU A 1 214 ? 23.382 8.558 -47.452 1.00 90.12 214 GLU A CA 1
ATOM 1651 C C . GLU A 1 214 ? 22.640 7.463 -46.662 1.00 90.12 214 GLU A C 1
ATOM 1653 O O . GLU A 1 214 ? 21.826 6.737 -47.228 1.00 90.12 214 GLU A O 1
ATOM 1658 N N . LEU A 1 215 ? 22.878 7.355 -45.348 1.00 88.62 215 LEU A N 1
ATOM 1659 C CA . LEU A 1 215 ? 22.220 6.395 -44.456 1.00 88.62 215 LEU A CA 1
ATOM 1660 C C . LEU A 1 215 ? 21.111 7.020 -43.595 1.00 88.62 215 LEU A C 1
ATOM 1662 O O . LEU A 1 215 ? 20.557 6.328 -42.738 1.00 88.62 215 LEU A O 1
ATOM 1666 N N . GLN A 1 216 ? 20.748 8.288 -43.826 1.00 88.00 216 GLN A N 1
ATOM 1667 C CA . GLN A 1 216 ? 19.679 8.970 -43.088 1.00 88.00 216 GLN A CA 1
ATOM 1668 C C . GLN A 1 216 ? 18.338 8.207 -43.100 1.00 88.00 216 GLN A C 1
ATOM 1670 O O . GLN A 1 216 ? 17.788 8.014 -42.015 1.00 88.00 216 GLN A O 1
ATOM 1675 N N . PRO A 1 217 ? 17.843 7.663 -44.234 1.00 91.38 217 PRO A N 1
ATOM 1676 C CA . PRO A 1 217 ? 16.579 6.917 -44.237 1.00 91.38 217 PRO A CA 1
ATOM 1677 C C . PRO A 1 217 ? 16.606 5.670 -43.338 1.00 91.38 217 PRO A C 1
ATOM 1679 O O . PRO A 1 217 ? 15.612 5.323 -42.704 1.00 91.38 217 PRO A O 1
ATOM 1682 N N . LYS A 1 218 ? 17.765 4.997 -43.236 1.00 88.25 218 LYS A N 1
ATOM 1683 C CA . LYS A 1 218 ? 17.946 3.847 -42.332 1.00 88.25 218 LYS A CA 1
ATOM 1684 C C . LYS A 1 218 ? 17.893 4.288 -40.864 1.00 88.25 218 LYS A C 1
ATOM 1686 O O . LYS A 1 218 ? 17.377 3.548 -40.030 1.00 88.25 218 LYS A O 1
ATOM 1691 N N . LEU A 1 219 ? 18.440 5.464 -40.549 1.00 90.31 219 LEU A N 1
ATOM 1692 C CA . LEU A 1 219 ? 18.434 6.018 -39.195 1.00 90.31 219 LEU A CA 1
ATOM 1693 C C . LEU A 1 219 ? 17.032 6.471 -38.765 1.00 90.31 219 LEU A C 1
ATOM 1695 O O . LEU A 1 219 ? 16.654 6.211 -37.628 1.00 90.31 219 LEU A O 1
ATOM 1699 N N . GLU A 1 220 ? 16.262 7.086 -39.665 1.00 92.19 220 GLU A N 1
ATOM 1700 C CA . GLU A 1 220 ? 14.864 7.470 -39.413 1.00 92.19 220 GLU A CA 1
ATOM 1701 C C . GLU A 1 220 ? 14.001 6.237 -39.117 1.00 92.19 220 GLU A C 1
ATOM 1703 O O . GLU A 1 220 ? 13.366 6.178 -38.069 1.00 92.19 220 GLU A O 1
ATOM 1708 N N . LEU A 1 221 ? 14.105 5.179 -39.933 1.00 92.88 221 LEU A N 1
ATOM 1709 C CA . LEU A 1 221 ? 13.395 3.918 -39.681 1.00 92.88 221 LEU A CA 1
ATOM 1710 C C . LEU A 1 221 ? 13.762 3.287 -38.324 1.00 92.88 221 LEU A C 1
ATOM 1712 O O . LEU A 1 221 ? 12.920 2.694 -37.649 1.00 92.88 221 LEU A O 1
ATOM 1716 N N . LEU A 1 222 ? 15.034 3.374 -37.920 1.00 93.12 222 LEU A N 1
ATOM 1717 C CA . LEU A 1 222 ? 15.474 2.897 -36.609 1.00 93.12 222 LEU A CA 1
ATOM 1718 C C . LEU A 1 222 ? 14.876 3.742 -35.475 1.00 93.12 222 LEU A C 1
ATOM 1720 O O . LEU A 1 222 ? 14.476 3.180 -34.456 1.00 93.12 222 LEU A O 1
ATOM 1724 N N . ALA A 1 223 ? 14.823 5.063 -35.646 1.00 93.81 223 ALA A N 1
ATOM 1725 C CA . ALA A 1 223 ? 14.243 5.979 -34.672 1.00 93.81 223 ALA A CA 1
ATOM 1726 C C . ALA A 1 223 ? 12.734 5.750 -34.507 1.00 93.81 223 ALA A C 1
ATOM 1728 O O . ALA A 1 223 ? 12.263 5.703 -33.374 1.00 93.81 223 ALA A O 1
ATOM 1729 N N . ASP A 1 224 ? 12.005 5.508 -35.598 1.00 95.69 224 ASP A N 1
ATOM 1730 C CA . ASP A 1 224 ? 10.575 5.184 -35.555 1.00 95.69 224 ASP A CA 1
ATOM 1731 C C . ASP A 1 224 ? 10.320 3.883 -34.787 1.00 95.69 224 ASP A C 1
ATOM 1733 O O . ASP A 1 224 ? 9.445 3.817 -33.926 1.00 95.69 224 ASP A O 1
ATOM 1737 N N . ARG A 1 225 ? 11.136 2.849 -35.035 1.00 94.44 225 ARG A N 1
ATOM 1738 C CA . ARG A 1 225 ? 11.067 1.587 -34.280 1.00 94.44 225 ARG A CA 1
ATOM 1739 C C . ARG A 1 225 ? 11.376 1.778 -32.800 1.00 94.44 225 ARG A C 1
ATOM 1741 O O . ARG A 1 225 ? 10.747 1.137 -31.970 1.00 94.44 225 ARG A O 1
ATOM 1748 N N . PHE A 1 226 ? 12.350 2.625 -32.481 1.00 94.56 226 PHE A N 1
ATOM 1749 C CA . PHE A 1 226 ? 12.702 2.946 -31.102 1.00 94.56 226 PHE A CA 1
ATOM 1750 C C . PHE A 1 226 ? 11.584 3.717 -30.390 1.00 94.56 226 PHE A C 1
ATOM 1752 O O . PHE A 1 226 ? 11.333 3.473 -29.218 1.00 94.56 226 PHE A O 1
ATOM 1759 N N . ALA A 1 227 ? 10.902 4.625 -31.091 1.00 93.06 227 ALA A N 1
ATOM 1760 C CA . ALA A 1 227 ? 9.780 5.390 -30.551 1.00 93.06 227 ALA A CA 1
ATOM 1761 C C . ALA A 1 227 ? 8.508 4.548 -30.338 1.00 93.06 227 ALA A C 1
ATOM 1763 O O . ALA A 1 227 ? 7.600 4.997 -29.645 1.00 93.06 227 ALA A O 1
ATOM 1764 N N . ALA A 1 228 ? 8.440 3.362 -30.949 1.00 92.12 228 ALA A N 1
ATOM 1765 C CA . ALA A 1 228 ? 7.322 2.431 -30.839 1.00 92.12 228 ALA A CA 1
ATOM 1766 C C . ALA A 1 228 ? 7.493 1.360 -29.740 1.00 92.12 228 ALA A C 1
ATOM 1768 O O . ALA A 1 228 ? 6.587 0.542 -29.583 1.00 92.12 228 ALA A O 1
ATOM 1769 N N . LEU A 1 229 ? 8.635 1.340 -29.034 1.00 86.69 229 LEU A N 1
ATOM 1770 C CA . LEU A 1 229 ? 8.838 0.554 -27.806 1.00 86.69 229 LEU A CA 1
ATOM 1771 C C . LEU A 1 229 ? 7.948 1.079 -26.673 1.00 86.69 229 LEU A C 1
ATOM 1773 O O . LEU A 1 229 ? 7.357 0.236 -25.968 1.00 86.69 229 LEU A O 1
#

Radius of gyration: 31.43 Å; chains: 1; bounding box: 68×42×86 Å

Secondary structure (DSSP, 8-state):
--EEEEESSHHHHHHHHHHH---EEE-TTGGG---GGGHHHHTT-SEEEEE--SSHHHHHHHHHHHHHH-GGGEEEPPP-TT-SSHHHHHHTT--HHHHHHT-EEPPPTT---HHHHHHHHHHHHH-GGGGPPBP-TT-HHHHHHH-SBPTT--------TTSSHHHHHHHHHHHHHHTT-------SSS-HHHHHHHHHHHHHSS---TT-GGGHHHHHHHHHHHHT-

Foldseek 3Di:
DQEEEEEQDPLQQVLCCVQPVGHYDYAPHGLPDDDPVCLVVLLSHQAYEYFYFPDPSRVVSLVVVCVVNPQNRYWYFDDPPPAGGNNSCVVVVHRPVVSVVVTHGPDDPPDDDCVNCVVVVVVCVVCVVVFQAQAQVVCNVVCVVVSHHGPPDDDDDDDDPPPCSLVVVLSSQVSCVVVVHDDDDDDPDDDPVVSVVSSLCVQVVDHDPPPDPVCVVVSVVSVVVVVVD